Protein AF-A0A932QNH6-F1 (afdb_monomer_lite)

pLDDT: mean 83.64, std 18.22, range [28.39, 98.81]

Radius of gyration: 22.21 Å; chains: 1; bounding box: 70×58×58 Å

Sequence (305 aa):
MQFDIIDTTKIALFRSLFRGRENVYARYWTNPAPAKSGYSPVYRLNNQSEPLTDTIVQSHLSGDQTIGIYPLLSDNTTYFLAIDFDKLNWLKESTALLQMASKYTLPGYLERSRSGNGGHVWLFFETNIAAWKARQLGKLLLSEANIFSRKTFDRMFPSQDEHTGKGFGNLIALPLQGKAVMQKNMVFMDDTGEPHPDQWSFLQTCRKISLTLIDVVLRVKPTPTPVTFTKLQEINSHTDEPENSVKTTQTQEVKLIFGNQIFIPELYLPDVLYKFLKSKLNFPNPQFYELERRGYSTWNTPRFL

Structure (mmCIF, N/CA/C/O backbone):
data_AF-A0A932QNH6-F1
#
_entry.id   AF-A0A932QNH6-F1
#
loop_
_atom_site.group_PDB
_atom_site.id
_atom_site.type_symbol
_atom_site.label_atom_id
_atom_site.label_alt_id
_atom_site.label_comp_id
_atom_site.label_asym_id
_atom_site.label_entity_id
_atom_site.label_seq_id
_atom_site.pdbx_PDB_ins_code
_atom_site.Cartn_x
_atom_site.Cartn_y
_atom_site.Cartn_z
_atom_site.occupancy
_atom_site.B_iso_or_equiv
_atom_site.auth_seq_id
_atom_site.auth_comp_id
_atom_site.auth_asym_id
_atom_site.auth_atom_id
_atom_site.pdbx_PDB_model_num
ATOM 1 N N . MET A 1 1 ? 29.736 -3.638 -8.639 1.00 38.12 1 MET A N 1
ATOM 2 C CA . MET A 1 1 ? 28.308 -3.825 -8.314 1.00 38.12 1 MET A CA 1
ATOM 3 C C . MET A 1 1 ? 27.779 -4.857 -9.285 1.00 38.12 1 MET A C 1
ATOM 5 O O . MET A 1 1 ? 27.718 -4.578 -10.474 1.00 38.12 1 MET A O 1
ATOM 9 N N . GLN A 1 2 ? 27.562 -6.078 -8.811 1.00 36.44 2 GLN A N 1
ATOM 10 C CA . GLN A 1 2 ? 26.965 -7.137 -9.615 1.00 36.44 2 GLN A CA 1
ATOM 11 C C . GLN A 1 2 ? 25.501 -6.743 -9.816 1.00 36.44 2 GLN A C 1
ATOM 13 O O . GLN A 1 2 ? 24.816 -6.468 -8.834 1.00 36.44 2 GLN A O 1
ATOM 18 N N . PHE A 1 3 ? 25.052 -6.600 -11.064 1.00 49.75 3 PHE A N 1
ATOM 19 C CA . PHE A 1 3 ? 23.627 -6.435 -11.326 1.00 49.75 3 PHE A CA 1
ATOM 20 C C . PHE A 1 3 ? 22.958 -7.712 -10.841 1.00 49.75 3 PHE A C 1
ATOM 22 O O . PHE A 1 3 ? 23.189 -8.781 -11.406 1.00 49.75 3 PHE A O 1
ATOM 29 N N . ASP A 1 4 ? 22.204 -7.608 -9.752 1.00 65.31 4 ASP A N 1
ATOM 30 C CA . ASP A 1 4 ? 21.367 -8.698 -9.292 1.00 65.31 4 ASP A CA 1
ATOM 31 C C . ASP A 1 4 ? 20.451 -9.083 -10.450 1.00 65.31 4 ASP A C 1
ATOM 33 O O . ASP A 1 4 ? 19.596 -8.298 -10.864 1.00 65.31 4 ASP A O 1
ATOM 37 N N . ILE A 1 5 ? 20.658 -10.274 -11.010 1.00 78.62 5 ILE A N 1
ATOM 38 C CA . ILE A 1 5 ? 19.798 -10.776 -12.073 1.00 78.62 5 ILE A CA 1
ATOM 39 C C . ILE A 1 5 ? 18.396 -10.880 -11.468 1.00 78.62 5 ILE A C 1
ATOM 41 O O . ILE A 1 5 ? 18.182 -11.558 -10.457 1.00 78.62 5 ILE A O 1
ATOM 45 N N . ILE A 1 6 ? 17.458 -10.130 -12.043 1.00 87.31 6 ILE A N 1
ATOM 46 C CA . ILE A 1 6 ? 16.037 -10.227 -11.722 1.00 87.31 6 ILE A CA 1
ATOM 47 C C . ILE A 1 6 ? 15.530 -11.449 -12.484 1.00 87.31 6 ILE A C 1
ATOM 49 O O . ILE A 1 6 ? 15.397 -11.413 -13.708 1.00 87.31 6 ILE A O 1
ATOM 53 N N . ASP A 1 7 ? 15.327 -12.544 -11.761 1.00 91.12 7 ASP A N 1
ATOM 54 C CA . ASP A 1 7 ? 14.821 -13.798 -12.306 1.00 91.12 7 ASP A CA 1
ATOM 55 C C . ASP A 1 7 ? 13.310 -13.958 -12.066 1.00 91.12 7 ASP A C 1
ATOM 57 O O . ASP A 1 7 ? 12.651 -13.143 -11.409 1.00 91.12 7 ASP A O 1
ATOM 61 N N . THR A 1 8 ? 12.748 -15.040 -12.600 1.00 93.00 8 THR A N 1
ATOM 62 C CA . THR A 1 8 ? 11.324 -15.369 -12.469 1.00 93.00 8 THR A CA 1
ATOM 63 C C . THR A 1 8 ? 10.891 -15.586 -11.019 1.00 93.00 8 THR A C 1
ATOM 65 O O . THR A 1 8 ? 9.748 -15.289 -10.678 1.00 93.00 8 THR A O 1
ATOM 68 N N . THR A 1 9 ? 11.782 -16.060 -10.145 1.00 95.94 9 THR A N 1
ATOM 69 C CA . THR A 1 9 ? 11.484 -16.298 -8.724 1.00 95.94 9 THR A CA 1
ATOM 70 C C . THR A 1 9 ? 11.329 -14.977 -7.976 1.00 95.94 9 THR A C 1
ATOM 72 O O . THR A 1 9 ? 10.369 -14.800 -7.224 1.00 95.94 9 THR A O 1
ATOM 75 N N . LYS A 1 10 ? 12.222 -14.013 -8.228 1.00 96.94 10 LYS A N 1
ATOM 76 C CA . LYS A 1 10 ? 12.141 -12.647 -7.692 1.00 96.94 10 LYS A CA 1
ATOM 77 C C . LYS A 1 10 ? 10.877 -11.935 -8.174 1.00 96.94 10 LYS A C 1
ATOM 79 O O . LYS A 1 10 ? 10.169 -11.332 -7.368 1.00 96.94 10 LYS A O 1
ATOM 84 N N . ILE A 1 11 ? 10.543 -12.060 -9.461 1.00 97.69 11 ILE A N 1
ATOM 85 C CA . ILE A 1 11 ? 9.306 -11.491 -10.021 1.00 97.69 11 ILE A CA 1
ATOM 86 C C . ILE A 1 11 ? 8.071 -12.122 -9.369 1.00 97.69 11 ILE A C 1
ATOM 88 O O . ILE A 1 11 ? 7.166 -11.394 -8.958 1.00 97.69 11 ILE A O 1
ATOM 92 N N . ALA A 1 12 ? 8.038 -13.448 -9.216 1.00 97.94 12 ALA A N 1
ATOM 93 C CA . ALA A 1 12 ? 6.931 -14.145 -8.567 1.00 97.94 12 ALA A CA 1
ATOM 94 C C . ALA A 1 12 ? 6.762 -13.718 -7.100 1.00 97.94 12 ALA A C 1
ATOM 96 O O . ALA A 1 12 ? 5.644 -13.423 -6.676 1.00 97.94 12 ALA A O 1
ATOM 97 N N . LEU A 1 13 ? 7.859 -13.609 -6.338 1.00 98.38 13 LEU A N 1
ATOM 98 C CA . LEU A 1 13 ? 7.842 -13.107 -4.962 1.00 98.38 13 LEU A CA 1
ATOM 99 C C . LEU A 1 13 ? 7.283 -11.682 -4.897 1.00 98.38 13 LEU A C 1
ATOM 101 O O . LEU A 1 13 ? 6.351 -11.426 -4.133 1.00 98.38 13 LEU A O 1
ATOM 105 N N . PHE A 1 14 ? 7.798 -10.781 -5.736 1.00 98.50 14 PHE A N 1
ATOM 106 C CA . PHE A 1 14 ? 7.354 -9.391 -5.808 1.00 98.50 14 PHE A CA 1
ATOM 107 C C . PHE A 1 14 ? 5.853 -9.299 -6.105 1.00 98.50 14 PHE A C 1
ATOM 109 O O . PHE A 1 14 ? 5.088 -8.687 -5.356 1.00 98.50 14 PHE A O 1
ATOM 116 N N . ARG A 1 15 ? 5.404 -9.994 -7.154 1.00 97.75 15 ARG A N 1
ATOM 117 C CA . ARG A 1 15 ? 3.993 -10.060 -7.547 1.00 97.75 15 ARG A CA 1
ATOM 118 C C . ARG A 1 15 ? 3.122 -10.765 -6.514 1.00 97.75 15 ARG A C 1
ATOM 120 O O . ARG A 1 15 ? 1.923 -10.540 -6.502 1.00 97.75 15 ARG A O 1
ATOM 127 N N . SER A 1 16 ? 3.676 -11.594 -5.629 1.00 97.62 16 SER A N 1
ATOM 128 C CA . SER A 1 16 ? 2.901 -12.224 -4.555 1.00 97.62 16 SER A CA 1
ATOM 129 C C . SER A 1 16 ? 2.539 -11.253 -3.423 1.00 97.62 16 SER A C 1
ATOM 131 O O . SER A 1 16 ? 1.567 -11.511 -2.706 1.00 97.62 16 SER A O 1
ATOM 133 N N . LEU A 1 17 ? 3.310 -10.173 -3.258 1.00 98.50 17 LEU A N 1
ATOM 134 C CA . LEU A 1 17 ? 3.142 -9.158 -2.215 1.00 98.50 17 LEU A CA 1
ATOM 135 C C . LEU A 1 17 ? 2.398 -7.932 -2.761 1.00 98.50 17 LEU A C 1
ATOM 137 O O . LEU A 1 17 ? 1.375 -7.526 -2.211 1.00 98.50 17 LEU A O 1
ATOM 141 N N . PHE A 1 18 ? 2.850 -7.382 -3.889 1.00 98.38 18 PHE A N 1
ATOM 142 C CA . PHE A 1 18 ? 2.313 -6.141 -4.451 1.00 98.38 18 PHE A CA 1
ATOM 143 C C . PHE A 1 18 ? 1.240 -6.413 -5.506 1.00 98.38 18 PHE A C 1
ATOM 145 O O . PHE A 1 18 ? 1.454 -6.254 -6.707 1.00 98.38 18 PHE A O 1
ATOM 152 N N . ARG A 1 19 ? 0.069 -6.852 -5.038 1.00 96.56 19 ARG A N 1
ATOM 153 C CA . ARG A 1 19 ? -1.056 -7.262 -5.890 1.00 96.56 19 ARG A CA 1
ATOM 154 C C . ARG A 1 19 ? -2.134 -6.194 -5.975 1.00 96.56 19 ARG A C 1
ATOM 156 O O . ARG A 1 19 ? -2.568 -5.650 -4.964 1.00 96.56 19 ARG A O 1
ATOM 163 N N . GLY A 1 20 ? -2.622 -5.958 -7.183 1.00 96.25 20 GLY A N 1
ATOM 164 C CA . GLY A 1 20 ? -3.756 -5.084 -7.455 1.00 96.25 20 GLY A CA 1
ATOM 165 C C . GLY A 1 20 ? -4.544 -5.609 -8.646 1.00 96.25 20 GLY A C 1
ATOM 166 O O . GLY A 1 20 ? -4.611 -6.815 -8.875 1.00 96.25 20 GLY A O 1
ATOM 167 N N . ARG A 1 21 ? -5.132 -4.707 -9.427 1.00 95.88 21 ARG A N 1
ATOM 168 C CA . ARG A 1 21 ? -5.753 -5.070 -10.705 1.00 95.88 21 ARG A CA 1
ATOM 169 C C . ARG A 1 21 ? -4.705 -5.607 -11.682 1.00 95.88 21 ARG A C 1
ATOM 171 O O . ARG A 1 21 ? -3.740 -4.921 -11.987 1.00 95.88 21 ARG A O 1
ATOM 178 N N . GLU A 1 22 ? -4.931 -6.806 -12.211 1.00 95.25 22 GLU A N 1
ATOM 179 C CA . GLU A 1 22 ? -4.021 -7.446 -13.178 1.00 95.25 22 GLU A CA 1
ATOM 180 C C . GLU A 1 22 ? -4.222 -6.932 -14.610 1.00 95.25 22 GLU A C 1
ATOM 182 O O . GLU A 1 22 ? -3.312 -6.966 -15.434 1.00 95.25 22 GLU A O 1
ATOM 187 N N . ASN A 1 23 ? -5.415 -6.424 -14.925 1.00 95.00 23 ASN A N 1
ATOM 188 C CA . ASN A 1 23 ? -5.777 -5.971 -16.267 1.00 95.00 23 ASN A CA 1
ATOM 189 C C . ASN A 1 23 ? -5.341 -4.529 -16.579 1.00 95.00 23 ASN A C 1
ATOM 191 O O . ASN A 1 23 ? -5.639 -4.037 -17.668 1.00 95.00 23 ASN A O 1
ATOM 195 N N . VAL A 1 24 ? -4.695 -3.838 -15.635 1.00 96.44 24 VAL A N 1
ATOM 196 C CA . VAL A 1 24 ? -4.236 -2.456 -15.804 1.00 96.44 24 VAL A CA 1
ATOM 197 C C . VAL A 1 24 ? -3.067 -2.139 -14.872 1.00 96.44 24 VAL A C 1
ATOM 199 O O . VAL A 1 24 ? -3.075 -2.512 -13.703 1.00 96.44 24 VAL A O 1
ATOM 202 N N . TYR A 1 25 ? -2.105 -1.359 -15.356 1.00 97.69 25 TYR A N 1
ATOM 203 C CA . TYR A 1 25 ? -1.096 -0.701 -14.526 1.00 97.69 25 TYR A CA 1
ATOM 204 C C . TYR A 1 25 ? -0.974 0.780 -14.899 1.00 97.69 25 TYR A C 1
ATOM 206 O O . TYR A 1 25 ? -1.464 1.207 -15.949 1.00 97.69 25 TYR A O 1
ATOM 214 N N . ALA A 1 26 ? -0.328 1.577 -14.047 1.00 97.75 26 ALA A N 1
ATOM 215 C CA . ALA A 1 26 ? 0.000 2.961 -14.377 1.00 97.75 26 ALA A CA 1
ATOM 216 C C . ALA A 1 26 ? 1.499 3.144 -14.583 1.00 97.75 26 ALA A C 1
ATOM 218 O O . ALA A 1 26 ? 2.304 2.560 -13.861 1.00 97.75 26 ALA A O 1
ATOM 219 N N . ARG A 1 27 ? 1.870 4.011 -15.524 1.00 97.81 27 ARG A N 1
ATOM 220 C CA . ARG A 1 27 ? 3.260 4.393 -15.789 1.00 97.81 27 ARG A CA 1
ATOM 221 C C . ARG A 1 27 ? 3.503 5.822 -15.322 1.00 97.81 27 ARG A C 1
ATOM 223 O O . ARG A 1 27 ? 2.679 6.705 -15.569 1.00 97.81 27 ARG A O 1
ATOM 230 N N . TYR A 1 28 ? 4.629 6.038 -14.653 1.00 96.94 28 TYR A N 1
ATOM 231 C CA . TYR A 1 28 ? 5.116 7.371 -14.323 1.00 96.94 28 TYR A CA 1
ATOM 232 C C . TYR A 1 28 ? 5.567 8.089 -15.595 1.00 96.94 28 TYR A C 1
ATOM 234 O O . TYR A 1 28 ? 6.260 7.507 -16.430 1.00 96.94 28 TYR A O 1
ATOM 242 N N . TRP A 1 29 ? 5.223 9.361 -15.719 1.00 94.69 29 TRP A N 1
ATOM 243 C CA . TRP A 1 29 ? 5.664 10.216 -16.811 1.00 94.69 29 TRP A CA 1
ATOM 244 C C . TRP A 1 29 ? 6.159 11.553 -16.272 1.00 94.69 29 TRP A C 1
ATOM 246 O O . TRP A 1 29 ? 5.721 12.046 -15.230 1.00 94.69 29 TRP A O 1
ATOM 256 N N . THR A 1 30 ? 7.073 12.157 -17.021 1.00 93.06 30 THR A N 1
ATOM 257 C CA . THR A 1 30 ? 7.541 13.524 -16.804 1.00 93.06 30 THR A CA 1
ATOM 258 C C . THR A 1 30 ? 7.383 14.298 -18.096 1.00 93.06 30 THR A C 1
ATOM 260 O O . THR A 1 30 ? 7.835 13.846 -19.145 1.00 93.06 30 THR A O 1
ATOM 263 N N . ASN A 1 31 ? 6.770 15.468 -18.012 1.00 90.31 31 ASN A N 1
ATOM 264 C CA . ASN A 1 31 ? 6.796 16.456 -19.068 1.00 90.31 31 ASN A CA 1
ATOM 265 C C . ASN A 1 31 ? 7.815 17.536 -18.667 1.00 90.31 31 ASN A C 1
ATOM 267 O O . ASN A 1 31 ? 7.642 18.147 -17.610 1.00 90.31 31 ASN A O 1
ATOM 271 N N . PRO A 1 32 ? 8.883 17.760 -19.449 1.00 87.75 32 PRO A N 1
ATOM 272 C CA . PRO A 1 32 ? 9.843 18.821 -19.163 1.00 87.75 32 PRO A CA 1
ATOM 273 C C . PRO A 1 32 ? 9.264 20.228 -19.397 1.00 87.75 32 PRO A C 1
ATOM 275 O O . PRO A 1 32 ? 9.734 21.177 -18.776 1.00 87.75 32 PRO A O 1
ATOM 278 N N . ALA A 1 33 ? 8.235 20.380 -20.242 1.00 86.12 33 ALA A N 1
ATOM 279 C CA . ALA A 1 33 ? 7.635 21.672 -20.572 1.00 86.12 33 ALA A CA 1
ATOM 280 C C . ALA A 1 33 ? 6.116 21.550 -20.855 1.00 86.12 33 ALA A C 1
ATOM 282 O O . ALA A 1 33 ? 5.725 21.109 -21.938 1.00 86.12 33 ALA A O 1
ATOM 283 N N . PRO A 1 34 ? 5.230 21.963 -19.921 1.00 83.88 34 PRO A N 1
ATOM 284 C CA . PRO A 1 34 ? 5.511 22.463 -18.568 1.00 83.88 34 PRO A CA 1
ATOM 285 C C . PRO A 1 34 ? 6.076 21.367 -17.657 1.00 83.88 34 PRO A C 1
ATOM 287 O O . PRO A 1 34 ? 5.685 20.213 -17.808 1.00 83.88 34 PRO A O 1
ATOM 290 N N . ALA A 1 35 ? 6.917 21.746 -16.684 1.00 89.88 35 ALA A N 1
ATOM 291 C CA . ALA A 1 35 ? 7.495 20.847 -15.682 1.00 89.88 35 ALA A CA 1
ATOM 292 C C . ALA A 1 35 ? 6.397 20.198 -14.822 1.00 89.88 35 ALA A C 1
ATOM 294 O O . ALA A 1 35 ? 5.992 20.707 -13.776 1.00 89.88 35 ALA A O 1
ATOM 295 N N . LYS A 1 36 ? 5.871 19.075 -15.305 1.00 92.56 36 LYS A N 1
ATOM 296 C CA . LYS A 1 36 ? 4.819 18.291 -14.663 1.00 92.56 36 LYS A CA 1
ATOM 297 C C . LYS A 1 36 ? 5.241 16.840 -14.631 1.00 92.56 36 LYS A C 1
ATOM 299 O O . LYS A 1 36 ? 5.954 16.353 -15.502 1.00 92.56 36 LYS A O 1
ATOM 304 N N . SER A 1 37 ? 4.768 16.134 -13.626 1.00 92.00 37 SER A N 1
ATOM 305 C CA . SER A 1 37 ? 4.938 14.696 -13.548 1.00 92.00 37 SER A CA 1
ATOM 306 C C . SER A 1 37 ? 3.709 14.074 -12.927 1.00 92.00 37 SER A C 1
ATOM 308 O O . SER A 1 37 ? 2.922 14.754 -12.266 1.00 92.00 37 SER A O 1
ATOM 310 N N . GLY A 1 38 ? 3.536 12.786 -13.162 1.00 93.38 38 GLY A N 1
ATOM 311 C CA . GLY A 1 38 ? 2.408 12.059 -12.627 1.00 93.38 38 GLY A CA 1
ATOM 312 C C . GLY A 1 38 ? 2.431 10.617 -13.071 1.00 93.38 38 GLY A C 1
ATOM 313 O O . GLY A 1 38 ? 3.397 10.136 -13.656 1.00 93.38 38 GLY A O 1
ATOM 314 N N . TYR A 1 39 ? 1.335 9.939 -12.784 1.00 95.19 39 TYR A N 1
ATOM 315 C CA . TYR A 1 39 ? 1.099 8.588 -13.246 1.00 95.19 39 TYR A CA 1
ATOM 316 C C . TYR A 1 39 ? -0.186 8.554 -14.052 1.00 95.19 39 TYR A C 1
ATOM 318 O O . TYR A 1 39 ? -1.133 9.299 -13.782 1.00 95.19 39 TYR A O 1
ATOM 326 N N . SER A 1 40 ? -0.237 7.680 -15.047 1.00 94.94 40 SER A N 1
ATOM 327 C CA . SER A 1 40 ? -1.451 7.467 -15.828 1.00 94.94 40 SER A CA 1
ATOM 328 C C . SER A 1 40 ? -1.586 6.002 -16.222 1.00 94.94 40 SER A C 1
ATOM 330 O O . SER A 1 40 ? -0.559 5.350 -16.438 1.00 94.94 40 SER A O 1
ATOM 332 N N . PRO A 1 41 ? -2.823 5.474 -16.289 1.00 96.12 41 PRO A N 1
ATOM 333 C CA . PRO A 1 41 ? -3.057 4.119 -16.763 1.00 96.12 41 PRO A CA 1
ATOM 334 C C . PRO A 1 41 ? -2.527 3.967 -18.187 1.00 96.12 41 PRO A C 1
ATOM 336 O O . PRO A 1 41 ? -2.640 4.887 -19.001 1.00 96.12 41 PRO A O 1
ATOM 339 N N . VAL A 1 42 ? -1.941 2.809 -18.473 1.00 95.88 42 VAL A N 1
ATOM 340 C CA . VAL A 1 42 ? -1.431 2.499 -19.808 1.00 95.88 42 VAL A CA 1
ATOM 341 C C . VAL A 1 42 ? -2.514 1.795 -20.616 1.00 95.88 42 VAL A C 1
ATOM 343 O O . VAL A 1 42 ? -3.158 0.861 -20.133 1.00 95.88 42 VAL A O 1
ATOM 346 N N . TYR A 1 43 ? -2.708 2.250 -21.853 1.00 93.00 43 TYR A N 1
ATOM 347 C CA . TYR A 1 43 ? -3.661 1.679 -22.797 1.00 93.00 43 TYR A CA 1
ATOM 348 C C . TYR A 1 43 ? -2.947 1.204 -24.058 1.00 93.00 43 TYR A C 1
ATOM 350 O O . TYR A 1 43 ? -1.994 1.828 -24.526 1.00 93.00 43 TYR A O 1
ATOM 358 N N . ARG A 1 44 ? -3.452 0.113 -24.628 1.00 90.94 44 ARG A N 1
ATOM 359 C CA . ARG A 1 44 ? -3.090 -0.370 -25.959 1.00 90.94 44 ARG A CA 1
ATOM 360 C C . ARG A 1 44 ? -3.828 0.426 -27.039 1.00 90.94 44 ARG A C 1
ATOM 362 O O . ARG A 1 44 ? -4.800 1.138 -26.766 1.00 90.94 44 ARG A O 1
ATOM 369 N N . LEU A 1 45 ? -3.398 0.246 -28.289 1.00 77.94 45 LEU A N 1
ATOM 370 C CA . LEU A 1 45 ? -4.170 0.643 -29.469 1.00 77.94 45 LEU A CA 1
ATOM 371 C C . LEU A 1 45 ? -5.563 -0.009 -29.340 1.00 77.94 45 LEU A C 1
ATOM 373 O O . LEU A 1 45 ? -5.630 -1.212 -29.103 1.00 77.94 45 LEU A O 1
ATOM 377 N N . ASN A 1 46 ? -6.641 0.782 -29.407 1.00 85.88 46 ASN A N 1
ATOM 378 C CA . ASN A 1 46 ? -8.049 0.448 -29.076 1.00 85.88 46 ASN A CA 1
ATOM 379 C C . ASN A 1 46 ? -8.534 0.820 -27.663 1.00 85.88 46 ASN A C 1
ATOM 381 O O . ASN A 1 46 ? -9.622 0.405 -27.270 1.00 85.88 46 ASN A O 1
ATOM 385 N N . ASN A 1 47 ? -7.777 1.617 -26.902 1.00 85.25 47 ASN A N 1
ATOM 386 C CA . ASN A 1 47 ? -8.204 2.131 -25.591 1.00 85.25 47 ASN A CA 1
ATOM 387 C C . ASN A 1 47 ? -8.502 1.025 -24.553 1.00 85.25 47 ASN A C 1
ATOM 389 O O . ASN A 1 47 ? -9.195 1.246 -23.561 1.00 85.25 47 ASN A O 1
ATOM 393 N N . GLN A 1 48 ? -7.973 -0.179 -24.778 1.00 89.81 48 GLN A N 1
ATOM 394 C CA . GLN A 1 48 ? -8.005 -1.278 -23.819 1.00 89.81 48 GLN A CA 1
ATOM 395 C C . GLN A 1 48 ? -6.843 -1.120 -22.847 1.00 89.81 48 GLN A C 1
ATOM 397 O O . GLN A 1 48 ? -5.723 -0.837 -23.274 1.00 89.81 48 GLN A O 1
ATOM 402 N N . SER A 1 49 ? -7.092 -1.294 -21.550 1.00 93.00 49 SER A N 1
ATOM 403 C CA . SER A 1 49 ? -6.032 -1.206 -20.548 1.00 93.00 49 SER A CA 1
ATOM 404 C C . SER A 1 49 ? -4.982 -2.296 -20.760 1.00 93.00 49 SER A C 1
ATOM 406 O O . SER A 1 49 ? -5.301 -3.438 -21.097 1.00 93.00 49 SER A O 1
ATOM 408 N N . GLU A 1 50 ? -3.716 -1.935 -20.587 1.00 96.00 50 GLU A N 1
ATOM 409 C CA . GLU A 1 50 ? -2.613 -2.877 -20.711 1.00 96.00 50 GLU A CA 1
ATOM 410 C C . GLU A 1 50 ? -2.430 -3.664 -19.400 1.00 96.00 50 GLU A C 1
ATOM 412 O O . GLU A 1 50 ? -2.285 -3.044 -18.344 1.00 96.00 50 GLU A O 1
ATOM 417 N N . PRO A 1 51 ? -2.432 -5.011 -19.432 1.00 96.56 51 PRO A N 1
ATOM 418 C CA . PRO A 1 51 ? -2.260 -5.827 -18.236 1.00 96.56 51 PRO A CA 1
ATOM 419 C C . PRO A 1 51 ? -0.851 -5.707 -17.646 1.00 96.56 51 PRO A C 1
ATOM 421 O O . PRO A 1 51 ? 0.132 -5.512 -18.363 1.00 96.56 51 PRO A O 1
ATOM 424 N N . LEU A 1 52 ? -0.750 -5.888 -16.330 1.00 97.00 52 LEU A N 1
ATOM 425 C CA . LEU A 1 52 ? 0.522 -5.918 -15.614 1.00 97.00 52 LEU A CA 1
ATOM 426 C C . LEU A 1 52 ? 1.209 -7.278 -15.813 1.00 97.00 52 LEU A C 1
ATOM 428 O O . LEU A 1 52 ? 0.923 -8.236 -15.096 1.00 97.00 52 LEU A O 1
ATOM 432 N N . THR A 1 53 ? 2.142 -7.370 -16.759 1.00 97.12 53 THR A N 1
ATOM 433 C CA . THR A 1 53 ? 2.895 -8.609 -17.033 1.00 97.12 53 THR A CA 1
ATOM 434 C C . THR A 1 53 ? 4.224 -8.675 -16.278 1.00 97.12 53 THR A C 1
ATOM 436 O O . THR A 1 53 ? 4.741 -7.660 -15.805 1.00 97.12 53 THR A O 1
ATOM 439 N N . ASP A 1 54 ? 4.823 -9.865 -16.215 1.00 97.31 54 ASP A N 1
ATOM 440 C CA . ASP A 1 54 ? 6.165 -10.076 -15.653 1.00 97.31 54 ASP A CA 1
ATOM 441 C C . ASP A 1 54 ? 7.224 -9.223 -16.355 1.00 97.31 54 ASP A C 1
ATOM 443 O O . ASP A 1 54 ? 8.092 -8.661 -15.699 1.00 97.31 54 ASP A O 1
ATOM 447 N N . THR A 1 55 ? 7.108 -9.027 -17.672 1.00 96.75 55 THR A N 1
ATOM 448 C CA . THR A 1 55 ? 7.995 -8.140 -18.439 1.00 96.75 55 THR A CA 1
ATOM 449 C C . THR A 1 55 ? 7.891 -6.683 -17.981 1.00 96.75 55 THR A C 1
ATOM 451 O O . THR A 1 55 ? 8.902 -5.987 -17.892 1.00 96.75 55 THR A O 1
ATOM 454 N N . ILE A 1 56 ? 6.684 -6.206 -17.657 1.00 97.75 56 ILE A N 1
ATOM 455 C CA . ILE A 1 56 ? 6.482 -4.845 -17.138 1.00 97.75 56 ILE A CA 1
ATOM 456 C C . ILE A 1 56 ? 7.057 -4.712 -15.724 1.00 97.75 56 ILE A C 1
ATOM 458 O O . ILE A 1 56 ? 7.721 -3.717 -15.428 1.00 97.75 56 ILE A O 1
ATOM 462 N N . VAL A 1 57 ? 6.865 -5.724 -14.872 1.00 98.12 57 VAL A N 1
ATOM 463 C CA . VAL A 1 57 ? 7.469 -5.774 -13.530 1.00 98.12 57 VAL A CA 1
ATOM 464 C C . VAL A 1 57 ? 8.997 -5.804 -13.620 1.00 98.12 57 VAL A C 1
ATOM 466 O O . VAL A 1 57 ? 9.660 -5.012 -12.958 1.00 98.12 57 VAL A O 1
ATOM 469 N N . GLN A 1 58 ? 9.569 -6.636 -14.491 1.00 97.69 58 GLN A N 1
ATOM 470 C CA . GLN A 1 58 ? 11.008 -6.683 -14.750 1.00 97.69 58 GLN A CA 1
ATOM 471 C C . GLN A 1 58 ? 11.539 -5.310 -15.171 1.00 97.69 58 GLN A C 1
ATOM 473 O O . GLN A 1 58 ? 12.507 -4.824 -14.601 1.00 97.69 58 GLN A O 1
ATOM 478 N N . SER A 1 59 ? 10.879 -4.650 -16.123 1.00 96.94 59 SER A N 1
ATOM 479 C CA . SER A 1 59 ? 11.275 -3.324 -16.605 1.00 96.94 59 SER A CA 1
ATOM 480 C C . SER A 1 59 ? 11.241 -2.255 -15.498 1.00 96.94 59 SER A C 1
ATOM 482 O O . SER A 1 59 ? 12.060 -1.334 -15.487 1.00 96.94 59 SER A O 1
ATOM 484 N N . HIS A 1 60 ? 10.336 -2.386 -14.525 1.00 97.94 60 HIS A N 1
ATOM 485 C CA . HIS A 1 60 ? 10.333 -1.548 -13.329 1.00 97.94 60 HIS A CA 1
ATOM 486 C C . HIS A 1 60 ? 11.531 -1.812 -12.410 1.00 97.94 60 HIS A C 1
ATOM 488 O O . HIS A 1 60 ? 12.254 -0.881 -12.045 1.00 97.94 60 HIS A O 1
ATOM 494 N N . LEU A 1 61 ? 11.759 -3.082 -12.078 1.00 97.50 61 LEU A N 1
ATOM 495 C CA . LEU A 1 61 ? 12.833 -3.519 -11.188 1.00 97.50 61 LEU A CA 1
ATOM 496 C C . LEU A 1 61 ? 14.225 -3.229 -11.779 1.00 97.50 61 LEU A C 1
ATOM 498 O O . LEU A 1 61 ? 15.130 -2.845 -11.046 1.00 97.50 61 LEU A O 1
ATOM 502 N N . SER A 1 62 ? 14.387 -3.313 -13.103 1.00 95.94 62 SER A N 1
ATOM 503 C CA . SER A 1 62 ? 15.621 -2.935 -13.816 1.00 95.94 62 SER A CA 1
ATOM 504 C C . SER A 1 62 ? 15.837 -1.419 -13.896 1.00 95.94 62 SER A C 1
ATOM 506 O O . SER A 1 62 ? 16.938 -0.950 -14.176 1.00 95.94 62 SER A O 1
ATOM 508 N N . GLY A 1 63 ? 14.797 -0.625 -13.631 1.00 95.50 63 GLY A N 1
ATOM 509 C CA . GLY A 1 63 ? 14.868 0.832 -13.625 1.00 95.50 63 GLY A CA 1
ATOM 510 C C . GLY A 1 63 ? 14.564 1.515 -14.967 1.00 95.50 63 GLY A C 1
ATOM 511 O O . GLY A 1 63 ? 14.763 2.731 -15.095 1.00 95.50 63 GLY A O 1
ATOM 512 N N . ASP A 1 64 ? 14.071 0.771 -15.956 1.00 95.88 64 ASP A N 1
ATOM 513 C CA . ASP A 1 64 ? 13.724 1.286 -17.287 1.00 95.88 64 ASP A CA 1
ATOM 514 C C . ASP A 1 64 ? 12.443 2.121 -17.256 1.00 95.88 64 ASP A C 1
ATOM 516 O O . ASP A 1 64 ? 12.338 3.141 -17.937 1.00 95.88 64 ASP A O 1
ATOM 520 N N . GLN A 1 65 ? 11.485 1.728 -16.416 1.00 95.62 65 GLN A N 1
ATOM 521 C CA . GLN A 1 65 ? 10.269 2.494 -16.163 1.00 95.62 65 GLN A CA 1
ATOM 522 C C . GLN A 1 65 ? 9.926 2.530 -14.671 1.00 95.62 65 GLN A C 1
ATOM 524 O O . GLN A 1 65 ? 10.457 1.778 -13.856 1.00 95.62 65 GLN A O 1
ATOM 529 N N . THR A 1 66 ? 9.026 3.430 -14.289 1.00 97.44 66 THR A N 1
ATOM 530 C CA . THR A 1 66 ? 8.425 3.438 -12.951 1.00 97.44 66 THR A CA 1
ATOM 531 C C . THR A 1 66 ? 6.944 3.176 -13.118 1.00 97.44 66 THR A C 1
ATOM 533 O O . THR A 1 66 ? 6.285 3.856 -13.907 1.00 97.44 66 THR A O 1
ATOM 536 N N . ILE A 1 67 ? 6.429 2.184 -12.400 1.00 98.25 67 ILE A N 1
ATOM 537 C CA . ILE A 1 67 ? 5.033 1.776 -12.497 1.00 98.25 67 ILE A CA 1
ATOM 538 C C . ILE A 1 67 ? 4.347 1.878 -11.141 1.00 98.25 67 ILE A C 1
ATOM 540 O O . ILE A 1 67 ? 4.991 1.947 -10.096 1.00 98.25 67 ILE A O 1
ATOM 544 N N . GLY A 1 68 ? 3.025 1.874 -11.170 1.00 98.12 68 GLY A N 1
ATOM 545 C CA . GLY A 1 68 ? 2.195 1.674 -9.998 1.00 98.12 68 GLY A CA 1
ATOM 546 C C . GLY A 1 68 ? 0.996 0.792 -10.319 1.00 98.12 68 GLY A C 1
ATOM 547 O O . GLY A 1 68 ? 0.714 0.495 -11.485 1.00 98.12 68 GLY A O 1
ATOM 548 N N . ILE A 1 69 ? 0.280 0.405 -9.270 1.00 98.00 69 ILE A N 1
ATOM 549 C CA . ILE A 1 69 ? -0.871 -0.496 -9.331 1.00 98.00 69 ILE A CA 1
ATOM 550 C C . ILE A 1 69 ? -2.104 0.094 -8.650 1.00 98.00 69 ILE A C 1
ATOM 552 O O . ILE A 1 69 ? -2.016 0.943 -7.762 1.00 98.00 69 ILE A O 1
ATOM 556 N N . TYR A 1 70 ? -3.268 -0.402 -9.056 1.00 97.38 70 TYR A N 1
ATOM 557 C CA . TYR A 1 70 ? -4.556 -0.058 -8.463 1.00 97.38 70 TYR A CA 1
ATOM 558 C C . TYR A 1 70 ? -4.940 -1.143 -7.444 1.00 97.38 70 TYR A C 1
ATOM 560 O O . TYR A 1 70 ? -5.300 -2.245 -7.864 1.00 97.38 70 TYR A O 1
ATOM 568 N N . PRO A 1 71 ? -4.853 -0.884 -6.124 1.00 97.25 71 PRO A N 1
ATOM 569 C CA . PRO A 1 71 ? -5.053 -1.906 -5.096 1.00 97.25 71 PRO A CA 1
ATOM 570 C C . PRO A 1 71 ? -6.525 -2.258 -4.860 1.00 97.25 71 PRO A C 1
ATOM 572 O O . PRO A 1 71 ? -6.818 -3.338 -4.360 1.00 97.25 71 PRO A O 1
ATOM 575 N N . LEU A 1 72 ? -7.461 -1.374 -5.228 1.00 95.56 72 LEU A N 1
ATOM 576 C CA . LEU A 1 72 ? -8.891 -1.658 -5.123 1.00 95.56 72 LEU A CA 1
ATOM 577 C C . LEU A 1 72 ? -9.364 -2.489 -6.319 1.00 95.56 72 LEU A C 1
ATOM 579 O O . LEU A 1 72 ? -9.458 -1.981 -7.445 1.00 95.56 72 LEU A O 1
ATOM 583 N N . LEU A 1 73 ? -9.708 -3.747 -6.067 1.00 95.44 73 LEU A N 1
ATOM 584 C CA . LEU A 1 73 ? -10.232 -4.659 -7.078 1.00 95.44 73 LEU A CA 1
ATOM 585 C C . LEU A 1 73 ? -11.676 -4.300 -7.472 1.00 95.44 73 LEU A C 1
ATOM 587 O O . LEU A 1 73 ? -12.327 -3.452 -6.859 1.00 95.44 73 LEU A O 1
ATOM 591 N N . SER A 1 74 ? -12.172 -4.897 -8.557 1.00 91.75 74 SER A N 1
ATOM 592 C CA . SER A 1 74 ? -13.520 -4.625 -9.082 1.00 91.75 74 SER A CA 1
ATOM 593 C C . SER A 1 74 ? -14.647 -5.118 -8.174 1.00 91.75 74 SER A C 1
ATOM 595 O O . SER A 1 74 ? -15.758 -4.611 -8.267 1.00 91.75 74 SER A O 1
ATOM 597 N N . ASP A 1 75 ? -14.358 -6.080 -7.302 1.00 92.31 75 ASP A N 1
ATOM 598 C CA . ASP A 1 75 ? -15.268 -6.645 -6.300 1.00 92.31 75 ASP A CA 1
ATOM 599 C C . ASP A 1 75 ? -15.156 -5.944 -4.930 1.00 92.31 75 ASP A C 1
ATOM 601 O O . ASP A 1 75 ? -15.635 -6.459 -3.923 1.00 92.31 75 ASP A O 1
ATOM 605 N N . ASN A 1 76 ? -14.521 -4.765 -4.882 1.00 92.38 76 ASN A N 1
ATOM 606 C CA . ASN A 1 76 ? -14.265 -3.984 -3.667 1.00 92.38 76 ASN A CA 1
ATOM 607 C C . ASN A 1 76 ? -13.371 -4.689 -2.629 1.00 92.38 76 ASN A C 1
ATOM 609 O O . ASN A 1 76 ? -13.407 -4.356 -1.440 1.00 92.38 76 ASN A O 1
ATOM 613 N N . THR A 1 77 ? -12.535 -5.636 -3.060 1.00 96.19 77 THR A N 1
ATOM 614 C CA . THR A 1 77 ? -11.510 -6.259 -2.211 1.00 96.19 77 THR A CA 1
ATOM 615 C C . THR A 1 77 ? -10.104 -5.694 -2.470 1.00 96.19 77 THR A C 1
ATOM 617 O O . THR A 1 77 ? -9.890 -4.912 -3.399 1.00 96.19 77 THR A O 1
ATOM 620 N N . THR A 1 78 ? -9.139 -6.034 -1.612 1.00 98.25 78 THR A N 1
ATOM 621 C CA . THR A 1 78 ? -7.716 -5.661 -1.720 1.00 98.25 78 THR A CA 1
ATOM 622 C C . THR A 1 78 ? -6.819 -6.749 -1.123 1.00 98.25 78 THR A C 1
ATOM 624 O O . THR A 1 78 ? -7.231 -7.450 -0.198 1.00 98.25 78 THR A O 1
ATOM 627 N N . TYR A 1 79 ? -5.585 -6.872 -1.619 1.00 98.56 79 TYR A N 1
ATOM 628 C CA . TYR A 1 79 ? -4.568 -7.812 -1.115 1.00 98.56 79 TYR A CA 1
ATOM 629 C C . TYR A 1 79 ? -3.625 -7.217 -0.065 1.00 98.56 79 TYR A C 1
ATOM 631 O O . TYR A 1 79 ? -2.871 -7.950 0.573 1.00 98.56 79 TYR A O 1
ATOM 639 N N . PHE A 1 80 ? -3.652 -5.900 0.115 1.00 98.69 80 PHE A N 1
ATOM 640 C CA . PHE A 1 80 ? -2.863 -5.216 1.130 1.00 98.69 80 PHE A CA 1
ATOM 641 C C . PHE A 1 80 ? -3.544 -3.926 1.589 1.00 98.69 80 PHE A C 1
ATOM 643 O O . PHE A 1 80 ? -4.479 -3.423 0.954 1.00 98.69 80 PHE A O 1
ATOM 650 N N . LEU A 1 81 ? -3.028 -3.383 2.686 1.00 98.56 81 LEU A N 1
ATOM 651 C CA . LEU A 1 81 ? -3.182 -1.990 3.075 1.00 98.56 81 LEU A CA 1
ATOM 652 C C . LEU A 1 81 ? -1.809 -1.322 3.032 1.00 98.56 81 LEU A C 1
ATOM 654 O O . LEU A 1 81 ? -0.857 -1.851 3.600 1.00 98.56 81 LEU A O 1
ATOM 658 N N . ALA A 1 82 ? -1.716 -0.158 2.397 1.00 98.12 82 ALA A N 1
ATOM 659 C CA . ALA A 1 82 ? -0.555 0.713 2.528 1.00 98.12 82 ALA A CA 1
ATOM 660 C C . ALA A 1 82 ? -0.963 2.057 3.137 1.00 98.12 82 ALA A C 1
ATOM 662 O O . ALA A 1 82 ? -2.021 2.598 2.809 1.00 98.12 82 ALA A O 1
ATOM 663 N N . ILE A 1 83 ? -0.139 2.579 4.039 1.00 96.25 83 ILE A N 1
ATOM 664 C CA . ILE A 1 83 ? -0.363 3.845 4.744 1.00 96.25 83 ILE A CA 1
ATOM 665 C C . ILE A 1 83 ? 0.769 4.792 4.358 1.00 96.25 83 ILE A C 1
ATOM 667 O O . ILE A 1 83 ? 1.929 4.486 4.620 1.00 96.25 83 ILE A O 1
ATOM 671 N N . ASP A 1 84 ? 0.420 5.900 3.708 1.00 94.25 84 ASP A N 1
ATOM 672 C CA . ASP A 1 84 ? 1.353 6.890 3.166 1.00 94.25 84 ASP A CA 1
ATOM 673 C C . ASP A 1 84 ? 1.693 7.950 4.217 1.00 94.25 84 ASP A C 1
ATOM 675 O O . ASP A 1 84 ? 0.812 8.679 4.695 1.00 94.25 84 ASP A O 1
ATOM 679 N N . PHE A 1 85 ? 2.973 8.010 4.572 1.00 92.75 85 PHE A N 1
ATOM 680 C CA . PHE A 1 85 ? 3.554 9.000 5.463 1.00 92.75 85 PHE A CA 1
ATOM 681 C C . PHE A 1 85 ? 4.470 9.923 4.667 1.00 92.75 85 PHE A C 1
ATOM 683 O O . PHE A 1 85 ? 5.388 9.468 3.987 1.00 92.75 85 PHE A O 1
ATOM 690 N N . ASP A 1 86 ? 4.277 11.228 4.804 1.00 86.00 86 ASP A N 1
ATOM 691 C CA . ASP A 1 86 ? 5.059 12.237 4.091 1.00 86.00 86 ASP A CA 1
ATOM 692 C C . ASP A 1 86 ? 5.526 13.337 5.057 1.00 86.00 86 ASP A C 1
ATOM 694 O O . ASP A 1 86 ? 4.906 13.586 6.095 1.00 86.00 86 ASP A O 1
ATOM 698 N N . LYS A 1 87 ? 6.589 14.052 4.674 1.00 77.69 87 LYS A N 1
ATOM 699 C CA . LYS A 1 87 ? 7.116 15.258 5.341 1.00 77.69 87 LYS A CA 1
ATOM 700 C C . LYS A 1 87 ? 7.785 14.998 6.701 1.00 77.69 87 LYS A C 1
ATOM 702 O O . LYS A 1 87 ? 8.359 13.948 6.964 1.00 77.69 87 LYS A O 1
ATOM 707 N N . LEU A 1 88 ? 7.830 16.029 7.552 1.00 77.69 88 LEU A N 1
ATOM 708 C CA . LEU A 1 88 ? 8.540 16.012 8.830 1.00 77.69 88 LEU A CA 1
ATOM 709 C C . LEU A 1 88 ? 7.990 14.903 9.743 1.00 77.69 88 LEU A C 1
ATOM 711 O O . LEU A 1 88 ? 6.782 14.764 9.872 1.00 77.69 88 LEU A O 1
ATOM 715 N N . ASN A 1 89 ? 8.871 14.172 10.429 1.00 85.69 89 ASN A N 1
ATOM 716 C CA . ASN A 1 89 ? 8.540 13.083 11.363 1.00 85.69 89 ASN A CA 1
ATOM 717 C C . ASN A 1 89 ? 7.928 11.811 10.746 1.00 85.69 89 ASN A C 1
ATOM 719 O O . ASN A 1 89 ? 7.542 10.928 11.514 1.00 85.69 89 ASN A O 1
ATOM 723 N N . TRP A 1 90 ? 7.896 11.662 9.414 1.00 90.75 90 TRP A N 1
ATOM 724 C CA . TRP A 1 90 ? 7.340 10.469 8.756 1.00 90.75 90 TRP A CA 1
ATOM 725 C C . TRP A 1 90 ? 7.916 9.158 9.317 1.00 90.75 90 TRP A C 1
ATOM 727 O O . TRP A 1 90 ? 7.165 8.224 9.588 1.00 90.75 90 TRP A O 1
ATOM 737 N N . LEU A 1 91 ? 9.231 9.103 9.567 1.00 92.06 91 LEU A N 1
ATOM 738 C CA . LEU A 1 91 ? 9.899 7.918 10.110 1.00 92.06 91 LEU A CA 1
ATOM 739 C C . LEU A 1 91 ? 9.442 7.628 11.544 1.00 92.06 91 LEU A C 1
ATOM 741 O O . LEU A 1 91 ? 9.063 6.511 11.865 1.00 92.06 91 LEU A O 1
ATOM 745 N N . LYS A 1 92 ? 9.394 8.652 12.402 1.00 91.88 92 LYS A N 1
ATOM 746 C CA . LYS A 1 92 ? 8.939 8.503 13.791 1.00 91.88 92 LYS A CA 1
ATOM 747 C C . LYS A 1 92 ? 7.503 7.974 13.859 1.00 91.88 92 LYS A C 1
ATOM 749 O O . LYS A 1 92 ? 7.217 7.089 14.660 1.00 91.88 92 LYS A O 1
ATOM 754 N N . GLU A 1 93 ? 6.602 8.523 13.049 1.00 91.50 93 GLU A N 1
ATOM 755 C CA . GLU A 1 93 ? 5.186 8.142 13.076 1.00 91.50 93 GLU A CA 1
ATOM 756 C C . GLU A 1 93 ? 4.919 6.791 12.407 1.00 91.50 93 GLU A C 1
ATOM 758 O O . GLU A 1 93 ? 4.168 5.983 12.952 1.00 91.50 93 GLU A O 1
ATOM 763 N N . SER A 1 94 ? 5.577 6.495 11.284 1.00 94.06 94 SER A N 1
ATOM 764 C CA . SER A 1 94 ? 5.488 5.172 10.657 1.00 94.06 94 SER A CA 1
ATOM 765 C C . SER A 1 94 ? 6.041 4.071 11.568 1.00 94.06 94 SER A C 1
ATOM 767 O O . SER A 1 94 ? 5.393 3.035 11.726 1.00 94.06 94 SER A O 1
ATOM 769 N N . THR A 1 95 ? 7.158 4.311 12.265 1.00 94.25 95 THR A N 1
ATOM 770 C CA . THR A 1 95 ? 7.689 3.382 13.275 1.00 94.25 95 THR A CA 1
ATOM 771 C C . THR A 1 95 ? 6.742 3.232 14.468 1.00 94.25 95 THR A C 1
ATOM 773 O O . THR A 1 95 ? 6.528 2.113 14.931 1.00 94.25 95 THR A O 1
ATOM 776 N N . ALA A 1 96 ? 6.110 4.309 14.948 1.00 93.25 96 ALA A N 1
ATOM 777 C CA . ALA A 1 96 ? 5.103 4.219 16.012 1.00 93.25 96 ALA A CA 1
ATOM 778 C C . ALA A 1 96 ? 3.883 3.379 15.585 1.00 93.25 96 ALA A C 1
ATOM 780 O O . ALA A 1 96 ? 3.381 2.568 16.368 1.00 93.25 96 ALA A O 1
ATOM 781 N N . LEU A 1 97 ? 3.443 3.513 14.328 1.00 94.44 97 LEU A N 1
ATOM 782 C CA . LEU A 1 97 ? 2.386 2.674 13.768 1.00 94.44 97 LEU A CA 1
ATOM 783 C C . LEU A 1 97 ? 2.811 1.200 13.701 1.00 94.44 97 LEU A C 1
ATOM 785 O O . LEU A 1 97 ? 2.030 0.331 14.085 1.00 94.44 97 LEU A O 1
ATOM 789 N N . LEU A 1 98 ? 4.043 0.906 13.271 1.00 96.38 98 LEU A N 1
ATOM 790 C CA . LEU A 1 98 ? 4.584 -0.459 13.252 1.00 96.38 98 LEU A CA 1
ATOM 791 C C . LEU A 1 98 ? 4.698 -1.070 14.653 1.00 96.38 98 LEU A C 1
ATOM 793 O O . LEU A 1 98 ? 4.346 -2.232 14.850 1.00 96.38 98 LEU A O 1
ATOM 797 N N . GLN A 1 99 ? 5.128 -0.289 15.646 1.00 94.94 99 GLN A N 1
ATOM 798 C CA . GLN A 1 99 ? 5.147 -0.719 17.046 1.00 94.94 99 GLN A CA 1
ATOM 799 C C . GLN A 1 99 ? 3.739 -1.061 17.538 1.00 94.94 99 GLN A C 1
ATOM 801 O O . GLN A 1 99 ? 3.556 -2.056 18.239 1.00 94.94 99 GLN A O 1
ATOM 806 N N . MET A 1 100 ? 2.734 -0.270 17.152 1.00 93.81 100 MET A N 1
ATOM 807 C CA . MET A 1 100 ? 1.345 -0.563 17.489 1.00 93.81 100 MET A CA 1
ATOM 808 C C . MET A 1 100 ? 0.840 -1.825 16.783 1.00 93.81 100 MET A C 1
ATOM 810 O O . MET A 1 100 ? 0.256 -2.689 17.430 1.00 93.81 100 MET A O 1
ATOM 814 N N . ALA A 1 101 ? 1.126 -1.985 15.490 1.00 95.75 101 ALA A N 1
ATOM 815 C CA . ALA A 1 101 ? 0.794 -3.193 14.738 1.00 95.75 101 ALA A CA 1
ATOM 816 C C . ALA A 1 101 ? 1.405 -4.449 15.387 1.00 95.75 101 ALA A C 1
ATOM 818 O O . ALA A 1 101 ? 0.710 -5.448 15.580 1.00 95.75 101 ALA A O 1
ATOM 819 N N . SER A 1 102 ? 2.661 -4.364 15.837 1.00 95.44 102 SER A N 1
ATOM 820 C CA . SER A 1 102 ? 3.362 -5.449 16.532 1.00 95.44 102 SER A CA 1
ATOM 821 C C . SER A 1 102 ? 2.670 -5.879 17.835 1.00 95.44 102 SER A C 1
ATOM 823 O O . SER A 1 102 ? 2.560 -7.076 18.095 1.00 95.44 102 SER A O 1
ATOM 825 N N . LYS A 1 103 ? 2.089 -4.946 18.611 1.00 94.69 103 LYS A N 1
ATOM 826 C CA . LYS A 1 103 ? 1.294 -5.284 19.816 1.00 94.69 103 LYS A CA 1
ATOM 827 C C . LYS A 1 103 ? 0.070 -6.149 19.503 1.00 94.69 103 LYS A C 1
ATOM 829 O O . LYS A 1 103 ? -0.336 -6.956 20.333 1.00 94.69 103 LYS A O 1
ATOM 834 N N . TYR A 1 104 ? -0.488 -6.008 18.303 1.00 94.12 104 TYR A N 1
ATOM 835 C CA . TYR A 1 104 ? -1.589 -6.828 17.795 1.00 94.12 104 TYR A CA 1
ATOM 836 C C . TYR A 1 104 ? -1.108 -8.054 17.002 1.00 94.12 104 TYR A C 1
ATOM 838 O O . TYR A 1 104 ? -1.917 -8.750 16.394 1.00 94.12 104 TYR A O 1
ATOM 846 N N . THR A 1 105 ? 0.199 -8.347 17.008 1.00 96.62 105 THR A N 1
ATOM 847 C CA . THR A 1 105 ? 0.820 -9.426 16.215 1.00 96.62 105 THR A CA 1
ATOM 848 C C . THR A 1 105 ? 0.603 -9.251 14.702 1.00 96.62 105 THR A C 1
ATOM 850 O O . THR A 1 105 ? 0.596 -10.215 13.939 1.00 96.62 105 THR A O 1
ATOM 853 N N . LEU A 1 106 ? 0.424 -8.010 14.238 1.00 97.69 106 LEU A N 1
ATOM 854 C CA . LEU A 1 106 ? 0.237 -7.691 12.825 1.00 97.69 106 LEU A CA 1
ATOM 855 C C . LEU A 1 106 ? 1.596 -7.372 12.182 1.00 97.69 106 LEU A C 1
ATOM 857 O O . LEU A 1 106 ? 2.183 -6.338 12.509 1.00 97.69 106 LEU A O 1
ATOM 861 N N . PRO A 1 107 ? 2.116 -8.215 11.269 1.00 98.06 107 PRO A N 1
ATOM 862 C CA . PRO A 1 107 ? 3.299 -7.872 10.490 1.00 98.06 107 PRO A CA 1
ATOM 863 C C . PRO A 1 107 ? 3.045 -6.648 9.603 1.00 98.06 107 PRO A C 1
ATOM 865 O O . PRO A 1 107 ? 2.098 -6.626 8.816 1.00 98.06 107 PRO A O 1
ATOM 868 N N . GLY A 1 108 ? 3.925 -5.654 9.709 1.00 97.94 108 GLY A N 1
ATOM 869 C CA . GLY A 1 108 ? 3.960 -4.483 8.841 1.00 97.94 108 GLY A CA 1
ATOM 870 C C . GLY A 1 108 ? 5.388 -4.177 8.395 1.00 97.94 108 GLY A C 1
ATOM 871 O O . GLY A 1 108 ? 6.341 -4.525 9.091 1.00 97.94 108 GLY A O 1
ATOM 872 N N . TYR A 1 109 ? 5.531 -3.534 7.238 1.00 98.44 109 TYR A N 1
ATOM 873 C CA . TYR A 1 109 ? 6.825 -3.320 6.587 1.00 98.44 109 TYR A CA 1
ATOM 874 C C . TYR A 1 109 ? 6.955 -1.884 6.095 1.00 98.44 109 TYR A C 1
ATOM 876 O O . TYR A 1 109 ? 6.074 -1.403 5.385 1.00 98.44 109 TYR A O 1
ATOM 884 N N . LEU A 1 110 ? 8.040 -1.201 6.461 1.00 98.00 110 LEU A N 1
ATOM 885 C CA . LEU A 1 110 ? 8.275 0.185 6.067 1.00 98.00 110 LEU A CA 1
ATOM 886 C C . LEU A 1 110 ? 9.109 0.252 4.788 1.00 98.00 110 LEU A C 1
ATOM 888 O O . LEU A 1 110 ? 10.239 -0.226 4.751 1.00 98.00 110 LEU A O 1
ATOM 892 N N . GLU A 1 111 ? 8.561 0.881 3.755 1.00 98.06 111 GLU A N 1
ATOM 893 C CA . GLU A 1 111 ? 9.284 1.272 2.547 1.00 98.06 111 GLU A CA 1
ATOM 894 C C . GLU A 1 111 ? 9.496 2.782 2.541 1.00 98.06 111 GLU A C 1
ATOM 896 O O . GLU A 1 111 ? 8.593 3.545 2.867 1.00 98.06 111 GLU A O 1
ATOM 901 N N . ARG A 1 112 ? 10.693 3.230 2.167 1.00 97.00 112 ARG A N 1
ATOM 902 C CA . ARG A 1 112 ? 10.966 4.649 1.934 1.00 97.00 112 ARG A CA 1
ATOM 903 C C . ARG A 1 112 ? 10.477 5.065 0.558 1.00 97.00 112 ARG A C 1
ATOM 905 O O . ARG A 1 112 ? 10.807 4.423 -0.430 1.00 97.00 112 ARG A O 1
ATOM 912 N N . SER A 1 113 ? 9.814 6.211 0.482 1.00 94.31 113 SER A N 1
ATOM 913 C CA . SER A 1 113 ? 9.240 6.741 -0.749 1.00 94.31 113 SER A CA 1
ATOM 914 C C . SER A 1 113 ? 10.294 7.088 -1.806 1.00 94.31 113 SER A C 1
ATOM 916 O O . SER A 1 113 ? 11.497 7.190 -1.552 1.00 94.31 113 SER A O 1
ATOM 918 N N . ARG A 1 114 ? 9.824 7.370 -3.025 1.00 91.75 114 ARG A N 1
ATOM 919 C CA . ARG A 1 114 ? 10.670 7.798 -4.148 1.00 91.75 114 ARG A CA 1
ATOM 920 C C . ARG A 1 114 ? 11.476 9.072 -3.871 1.00 91.75 114 ARG A C 1
ATOM 922 O O . ARG A 1 114 ? 12.579 9.201 -4.391 1.00 91.75 114 ARG A O 1
ATOM 929 N N . SER A 1 115 ? 10.922 10.024 -3.115 1.00 90.06 115 SER A N 1
ATOM 930 C CA . SER A 1 115 ? 11.604 11.289 -2.797 1.00 90.06 115 SER A CA 1
ATOM 931 C C . SER A 1 115 ? 12.613 11.149 -1.657 1.00 90.06 115 SER A C 1
ATOM 933 O O . SER A 1 115 ? 13.451 12.030 -1.487 1.00 90.06 115 SER A O 1
ATOM 935 N N . GLY A 1 116 ? 12.509 10.079 -0.863 1.00 90.56 116 GLY A N 1
ATOM 936 C CA . GLY A 1 116 ? 13.262 9.885 0.373 1.00 90.56 116 GLY A CA 1
ATOM 937 C C . GLY A 1 116 ? 12.717 10.647 1.588 1.00 90.56 116 GLY A C 1
ATOM 938 O O . GLY A 1 116 ? 13.187 10.423 2.698 1.00 90.56 116 GLY A O 1
ATOM 939 N N . ASN A 1 117 ? 11.707 11.505 1.405 1.00 90.31 117 ASN A N 1
ATOM 940 C CA . ASN A 1 117 ? 11.141 12.366 2.456 1.00 90.31 117 ASN A CA 1
ATOM 941 C C . ASN A 1 117 ? 9.819 11.838 3.036 1.00 90.31 117 ASN A C 1
ATOM 943 O O . ASN A 1 117 ? 9.040 12.597 3.606 1.00 90.31 117 ASN A O 1
ATOM 947 N N . GLY A 1 118 ? 9.560 10.549 2.849 1.00 93.50 118 GLY A N 1
ATOM 948 C CA . GLY A 1 118 ? 8.343 9.873 3.270 1.00 93.50 118 GLY A CA 1
ATOM 949 C C . GLY A 1 118 ? 8.500 8.365 3.134 1.00 93.50 118 GLY A C 1
ATOM 950 O O . GLY A 1 118 ? 9.565 7.879 2.742 1.00 93.50 118 GLY A O 1
ATOM 951 N N . GLY A 1 119 ? 7.428 7.629 3.380 1.00 94.88 119 GLY A N 1
ATOM 952 C CA . GLY A 1 119 ? 7.410 6.183 3.248 1.00 94.88 119 GLY A CA 1
ATOM 953 C C . GLY A 1 119 ? 6.017 5.586 3.344 1.00 94.88 119 GLY A C 1
ATOM 954 O O . GLY A 1 119 ? 5.070 6.230 3.788 1.00 94.88 119 GLY A O 1
ATOM 955 N N . HIS A 1 120 ? 5.909 4.328 2.942 1.00 97.25 120 HIS A N 1
ATOM 956 C CA . HIS A 1 120 ? 4.684 3.555 3.031 1.00 97.25 120 HIS A CA 1
ATOM 957 C C . HIS A 1 120 ? 4.847 2.433 4.054 1.00 97.25 120 HIS A C 1
ATOM 959 O O . HIS A 1 120 ? 5.787 1.641 3.974 1.00 97.25 120 HIS A O 1
ATOM 965 N N . VAL A 1 121 ? 3.902 2.323 4.988 1.00 97.81 121 VAL A N 1
ATOM 966 C CA . VAL A 1 121 ? 3.766 1.119 5.819 1.00 97.81 121 VAL A CA 1
ATOM 967 C C . VAL A 1 121 ? 2.837 0.140 5.117 1.00 97.81 121 VAL A C 1
ATOM 969 O O . VAL A 1 121 ? 1.663 0.447 4.917 1.00 97.81 121 VAL A O 1
ATOM 972 N N . TRP A 1 122 ? 3.357 -1.034 4.771 1.00 98.69 122 TRP A N 1
ATOM 973 C CA . TRP A 1 122 ? 2.653 -2.108 4.075 1.00 98.69 122 TRP A CA 1
ATOM 974 C C . TRP A 1 122 ? 2.196 -3.196 5.044 1.00 98.69 122 TRP A C 1
ATOM 976 O O . TRP A 1 122 ? 2.993 -3.709 5.826 1.00 98.69 122 TRP A O 1
ATOM 986 N N . LEU A 1 123 ? 0.929 -3.591 4.941 1.00 98.75 123 LEU A N 1
ATOM 987 C CA . LEU A 1 123 ? 0.322 -4.734 5.623 1.00 98.75 123 LEU A CA 1
ATOM 988 C C . LEU A 1 123 ? -0.254 -5.663 4.546 1.00 98.75 123 LEU A C 1
ATOM 990 O O . LEU A 1 123 ? -1.200 -5.286 3.852 1.00 98.75 123 LEU A O 1
ATOM 994 N N . PHE A 1 124 ? 0.313 -6.857 4.375 1.00 98.81 124 PHE A N 1
ATOM 995 C CA . PHE A 1 124 ? -0.105 -7.806 3.335 1.00 98.81 124 PHE A CA 1
ATOM 996 C C . PHE A 1 124 ? -1.121 -8.814 3.869 1.00 98.81 124 PHE A C 1
ATOM 998 O O . PHE A 1 124 ? -1.014 -9.240 5.016 1.00 98.81 124 PHE A O 1
ATOM 1005 N N . PHE A 1 125 ? -2.069 -9.250 3.039 1.00 98.69 125 PHE A N 1
ATOM 1006 C CA . PHE A 1 125 ? -3.112 -10.207 3.417 1.00 98.69 125 PHE A CA 1
ATOM 1007 C C . PHE A 1 125 ? -2.928 -11.554 2.712 1.00 98.69 125 PHE A C 1
ATOM 1009 O O . PHE A 1 125 ? -2.491 -11.615 1.561 1.00 98.69 125 PHE A O 1
ATOM 1016 N N . GLU A 1 126 ? -3.243 -12.652 3.405 1.00 98.44 126 GLU A N 1
ATOM 1017 C CA . GLU A 1 126 ? -3.134 -14.013 2.848 1.00 98.44 126 GLU A CA 1
ATOM 1018 C C . GLU A 1 126 ? -4.081 -14.216 1.660 1.00 98.44 126 GLU A C 1
ATOM 1020 O O . GLU A 1 126 ? -3.722 -14.814 0.645 1.00 98.44 126 GLU A O 1
ATOM 1025 N N . THR A 1 127 ? -5.283 -13.659 1.788 1.00 97.50 127 THR A N 1
ATOM 1026 C CA . THR A 1 127 ? -6.338 -13.614 0.775 1.00 97.50 127 THR A CA 1
ATOM 1027 C C . THR A 1 127 ? -6.765 -12.166 0.568 1.00 97.50 127 THR A C 1
ATOM 1029 O O . THR A 1 127 ? -6.468 -11.301 1.394 1.00 97.50 127 THR A O 1
ATOM 1032 N N . ASN A 1 128 ? -7.437 -11.868 -0.544 1.00 97.06 128 ASN A N 1
ATOM 1033 C CA . ASN A 1 128 ? -8.064 -10.559 -0.671 1.00 97.06 128 ASN A CA 1
ATOM 1034 C C . ASN A 1 128 ? -9.183 -10.424 0.368 1.00 97.06 128 ASN A C 1
ATOM 1036 O O . ASN A 1 128 ? -9.963 -11.344 0.602 1.00 97.06 128 ASN A O 1
ATOM 1040 N N . ILE A 1 129 ? -9.267 -9.251 0.983 1.00 96.75 129 ILE A N 1
ATOM 1041 C CA . ILE A 1 129 ? -10.309 -8.918 1.955 1.00 96.75 129 ILE A CA 1
ATOM 1042 C C . ILE A 1 129 ? -11.078 -7.698 1.476 1.00 96.75 129 ILE A C 1
ATOM 1044 O O . ILE A 1 129 ? -10.574 -6.923 0.665 1.00 96.75 129 ILE A O 1
ATOM 1048 N N . ALA A 1 130 ? -12.280 -7.483 2.006 1.00 94.75 130 ALA A N 1
ATOM 1049 C CA . ALA A 1 130 ? -13.038 -6.275 1.707 1.00 94.75 130 ALA A CA 1
ATOM 1050 C C . ALA A 1 130 ? -12.222 -5.014 2.055 1.00 94.75 130 ALA A C 1
ATOM 1052 O O . ALA A 1 130 ? -11.680 -4.898 3.159 1.00 94.75 130 ALA A O 1
ATOM 1053 N N . ALA A 1 131 ? -12.148 -4.056 1.127 1.00 93.12 131 ALA A N 1
ATOM 1054 C CA . ALA A 1 131 ? -11.308 -2.867 1.266 1.00 93.12 131 ALA A CA 1
ATOM 1055 C C . ALA A 1 131 ? -11.683 -2.015 2.487 1.00 93.12 131 ALA A C 1
ATOM 1057 O O . ALA A 1 131 ? -10.801 -1.466 3.148 1.00 93.12 131 ALA A O 1
ATOM 1058 N N . TRP A 1 132 ? -12.967 -1.978 2.857 1.00 88.69 132 TRP A N 1
ATOM 1059 C CA . TRP A 1 132 ? -13.407 -1.320 4.088 1.00 88.69 132 TRP A CA 1
ATOM 1060 C C . TRP A 1 132 ? -12.769 -1.911 5.343 1.00 88.69 132 TRP A C 1
ATOM 1062 O O . TRP A 1 132 ? -12.400 -1.172 6.252 1.00 88.69 132 TRP A O 1
ATOM 1072 N N . LYS A 1 133 ? -12.592 -3.236 5.388 1.00 90.88 133 LYS A N 1
ATOM 1073 C CA . LYS A 1 133 ? -12.030 -3.935 6.546 1.00 90.88 133 LYS A CA 1
ATOM 1074 C C . LYS A 1 133 ? -10.543 -3.620 6.681 1.00 90.88 133 LYS A C 1
ATOM 1076 O O . LYS A 1 133 ? -10.082 -3.290 7.771 1.00 90.88 133 LYS A O 1
ATOM 1081 N N . ALA A 1 134 ? -9.822 -3.611 5.557 1.00 95.31 134 ALA A N 1
ATOM 1082 C CA . ALA A 1 134 ? -8.439 -3.143 5.497 1.00 95.31 134 ALA A CA 1
ATOM 1083 C C . ALA A 1 134 ? -8.313 -1.693 6.001 1.00 95.31 134 ALA A C 1
ATOM 1085 O O . ALA A 1 134 ? -7.477 -1.395 6.851 1.00 95.31 134 ALA A O 1
ATOM 1086 N N . ARG A 1 135 ? -9.184 -0.785 5.540 1.00 92.25 135 ARG A N 1
ATOM 1087 C CA . ARG A 1 135 ? -9.176 0.621 5.978 1.00 92.25 135 ARG A CA 1
ATOM 1088 C C . ARG A 1 135 ? -9.530 0.783 7.455 1.00 92.25 135 ARG A C 1
ATOM 1090 O O . ARG A 1 135 ? -8.909 1.604 8.122 1.00 92.25 135 ARG A O 1
ATOM 1097 N N . GLN A 1 136 ? -10.485 0.019 7.985 1.00 88.44 136 GLN A N 1
ATOM 1098 C CA . GLN A 1 136 ? -10.802 0.036 9.418 1.00 88.44 136 GLN A CA 1
ATOM 1099 C C . GLN A 1 136 ? -9.612 -0.409 10.271 1.00 88.44 136 GLN A C 1
ATOM 1101 O O . GLN A 1 136 ? -9.331 0.231 11.283 1.00 88.44 136 GLN A O 1
ATOM 1106 N N . LEU A 1 137 ? -8.873 -1.434 9.836 1.00 93.38 137 LEU A N 1
ATOM 1107 C CA . LEU A 1 137 ? -7.634 -1.846 10.497 1.00 93.38 137 LEU A CA 1
ATOM 1108 C C . LEU A 1 137 ? -6.612 -0.702 10.528 1.00 93.38 137 LEU A C 1
ATOM 1110 O O . LEU A 1 137 ? -6.071 -0.391 11.585 1.00 93.38 137 LEU A O 1
ATOM 1114 N N . GLY A 1 138 ? -6.400 -0.021 9.398 1.00 93.56 138 GLY A N 1
ATOM 1115 C CA . GLY A 1 138 ? -5.510 1.143 9.333 1.00 93.56 138 GLY A CA 1
ATOM 1116 C C . GLY A 1 138 ? -5.935 2.283 10.253 1.00 93.56 138 GLY A C 1
ATOM 1117 O O . GLY A 1 138 ? -5.112 2.818 10.990 1.00 93.56 138 GLY A O 1
ATOM 1118 N N . LYS A 1 139 ? -7.228 2.629 10.258 1.00 88.19 139 LYS A N 1
ATOM 1119 C CA . LYS A 1 139 ? -7.779 3.655 11.155 1.00 88.19 139 LYS A CA 1
ATOM 1120 C C . LYS A 1 139 ? -7.576 3.287 12.632 1.00 88.19 139 LYS A C 1
ATOM 1122 O O . LYS A 1 139 ? -7.260 4.171 13.422 1.00 88.19 139 LYS A O 1
ATOM 1127 N N . LEU A 1 140 ? -7.745 2.012 13.000 1.00 88.75 140 LEU A N 1
ATOM 1128 C CA . LEU A 1 140 ? -7.528 1.539 14.371 1.00 88.75 140 LEU A CA 1
ATOM 1129 C C . LEU A 1 140 ? -6.064 1.738 14.760 1.00 88.75 140 LEU A C 1
ATOM 1131 O O . LEU A 1 140 ? -5.789 2.360 15.779 1.00 88.75 140 LEU A O 1
ATOM 1135 N N . LEU A 1 141 ? -5.133 1.279 13.919 1.00 92.31 141 LEU A N 1
ATOM 1136 C CA . LEU A 1 141 ? -3.697 1.413 14.168 1.00 92.31 141 LEU A CA 1
ATOM 1137 C C . LEU A 1 141 ? -3.260 2.878 14.284 1.00 92.31 141 LEU A C 1
ATOM 1139 O O . LEU A 1 141 ? -2.508 3.214 15.194 1.00 92.31 141 LEU A O 1
ATOM 1143 N N . LEU A 1 142 ? -3.761 3.752 13.407 1.00 89.56 142 LEU A N 1
ATOM 1144 C CA . LEU A 1 142 ? -3.511 5.195 13.474 1.00 89.56 142 LEU A CA 1
ATOM 1145 C C . LEU A 1 142 ? -4.047 5.798 14.781 1.00 89.56 142 LEU A C 1
ATOM 1147 O O . LEU A 1 142 ? -3.335 6.551 15.440 1.00 89.56 142 LEU A O 1
ATOM 1151 N N . SER A 1 143 ? -5.273 5.439 15.177 1.00 85.75 143 SER A N 1
ATOM 1152 C CA . SER A 1 143 ? -5.895 5.918 16.416 1.00 85.75 143 SER A CA 1
ATOM 1153 C C . SER A 1 143 ? -5.117 5.473 17.653 1.00 85.75 143 SER A C 1
ATOM 1155 O O . SER A 1 143 ? -4.804 6.292 18.510 1.00 85.75 143 SER A O 1
ATOM 1157 N N . GLU A 1 144 ? -4.774 4.191 17.739 1.00 86.31 144 GLU A N 1
ATOM 1158 C CA . GLU A 1 144 ? -4.020 3.618 18.857 1.00 86.31 144 GLU A CA 1
ATOM 1159 C C . GLU A 1 144 ? -2.599 4.199 18.940 1.00 86.31 144 GLU A C 1
ATOM 1161 O O . GLU A 1 144 ? -2.068 4.419 20.029 1.00 86.31 144 GLU A O 1
ATOM 1166 N N . ALA A 1 145 ? -1.982 4.507 17.794 1.00 88.25 145 ALA A N 1
ATOM 1167 C CA . ALA A 1 145 ? -0.688 5.184 17.723 1.00 88.25 145 ALA A CA 1
ATOM 1168 C C . ALA A 1 145 ? -0.768 6.705 17.985 1.00 88.25 145 ALA A C 1
ATOM 1170 O O . ALA A 1 145 ? 0.263 7.376 17.973 1.00 88.25 145 ALA A O 1
ATOM 1171 N N . ASN A 1 146 ? -1.963 7.255 18.238 1.00 85.44 146 ASN A N 1
ATOM 1172 C CA . ASN A 1 146 ? -2.238 8.689 18.382 1.00 85.44 146 ASN A CA 1
ATOM 1173 C C . ASN A 1 146 ? -1.837 9.545 17.161 1.00 85.44 146 ASN A C 1
ATOM 1175 O O . ASN A 1 146 ? -1.447 10.709 17.292 1.00 85.44 146 ASN A O 1
ATOM 1179 N N . ILE A 1 147 ? -1.955 8.985 15.957 1.00 83.56 147 ILE A N 1
ATOM 1180 C CA . ILE A 1 147 ? -1.638 9.648 14.688 1.00 83.56 147 ILE A CA 1
ATOM 1181 C C . ILE A 1 147 ? -2.939 10.185 14.080 1.00 83.56 147 ILE A C 1
ATOM 1183 O O . ILE A 1 147 ? -3.616 9.523 13.297 1.00 83.56 147 ILE A O 1
ATOM 1187 N N . PHE A 1 148 ? -3.305 11.411 14.462 1.00 68.44 148 PHE A N 1
ATOM 1188 C CA . PHE A 1 148 ? -4.546 12.069 14.013 1.00 68.44 148 PHE A CA 1
ATOM 1189 C C . PHE A 1 148 ? -4.315 13.185 12.985 1.00 68.44 148 PHE A C 1
ATOM 1191 O O . PHE A 1 148 ? -5.249 13.676 12.349 1.00 68.44 148 PHE A O 1
ATOM 1198 N N . SER A 1 149 ? -3.068 13.631 12.835 1.00 61.53 149 SER A N 1
ATOM 1199 C CA . SER A 1 149 ? -2.729 14.789 12.017 1.00 61.53 149 SER A CA 1
ATOM 1200 C C . SER A 1 149 ? -2.562 14.409 10.546 1.00 61.53 149 SER A C 1
ATOM 1202 O O . SER A 1 149 ? -1.647 13.678 10.182 1.00 61.53 149 SER A O 1
ATOM 1204 N N . ARG A 1 150 ? -3.356 15.028 9.662 1.00 59.47 150 ARG A N 1
ATOM 1205 C CA . ARG A 1 150 ? -3.128 14.988 8.200 1.00 59.47 150 ARG A CA 1
ATOM 1206 C C . ARG A 1 150 ? -1.852 15.722 7.748 1.00 59.47 150 ARG A C 1
ATOM 1208 O O . ARG A 1 150 ? -1.626 15.900 6.554 1.00 59.47 150 ARG A O 1
ATOM 1215 N N . LYS A 1 151 ? -1.048 16.255 8.680 1.00 54.25 151 LYS A N 1
ATOM 1216 C CA . LYS A 1 151 ? 0.219 16.930 8.348 1.00 54.25 151 LYS A CA 1
ATOM 1217 C C . LYS A 1 151 ? 1.340 15.938 8.024 1.00 54.25 151 LYS A C 1
ATOM 1219 O O . LYS A 1 151 ? 2.285 16.352 7.361 1.00 54.25 151 LYS A O 1
ATOM 1224 N N . THR A 1 152 ? 1.213 14.690 8.468 1.00 55.47 152 THR A N 1
ATOM 1225 C CA . THR A 1 152 ? 2.243 13.640 8.401 1.00 55.47 152 THR A CA 1
ATOM 1226 C C . THR A 1 152 ? 1.723 12.341 7.784 1.00 55.47 152 THR A C 1
ATOM 1228 O O . THR A 1 152 ? 2.451 11.684 7.050 1.00 55.47 152 THR A O 1
ATOM 1231 N N . PHE A 1 153 ? 0.445 12.014 7.992 1.00 65.25 153 PHE A N 1
ATOM 1232 C CA . PHE A 1 153 ? -0.283 10.987 7.242 1.00 65.25 153 PHE A CA 1
ATOM 1233 C C . PHE A 1 153 ? -1.083 11.629 6.097 1.00 65.25 153 PHE A C 1
ATOM 1235 O O . PHE A 1 153 ? -1.914 12.507 6.346 1.00 65.25 153 PHE A O 1
ATOM 1242 N N . ASP A 1 154 ? -0.863 11.191 4.853 1.00 70.94 154 ASP A N 1
ATOM 1243 C CA . ASP A 1 154 ? -1.625 11.678 3.690 1.00 70.94 154 ASP A CA 1
ATOM 1244 C C . ASP A 1 154 ? -2.883 10.821 3.471 1.00 70.94 154 ASP A C 1
ATOM 1246 O O . ASP A 1 154 ? -4.018 11.303 3.578 1.00 70.94 154 ASP A O 1
ATOM 1250 N N . ARG A 1 155 ? -2.698 9.523 3.187 1.00 85.81 155 ARG A N 1
ATOM 1251 C CA . ARG A 1 155 ? -3.793 8.620 2.799 1.00 85.81 155 ARG A CA 1
ATOM 1252 C C . ARG A 1 155 ? -3.470 7.140 2.993 1.00 85.81 155 ARG A C 1
ATOM 1254 O O . ARG A 1 155 ? -2.323 6.726 3.108 1.00 85.81 155 ARG A O 1
ATOM 1261 N N . MET A 1 156 ? -4.525 6.329 2.975 1.00 92.94 156 MET A N 1
ATOM 1262 C CA . MET A 1 156 ? -4.441 4.870 2.868 1.00 92.94 156 MET A CA 1
ATOM 1263 C C . MET A 1 156 ? -4.631 4.417 1.418 1.00 92.94 156 MET A C 1
ATOM 1265 O O . MET A 1 156 ? -5.312 5.086 0.635 1.00 92.94 156 MET A O 1
ATOM 1269 N N . PHE A 1 157 ? -4.102 3.244 1.090 1.00 95.69 157 PHE A N 1
ATOM 1270 C CA . PHE A 1 157 ? -4.301 2.540 -0.170 1.00 95.69 157 PHE A CA 1
ATOM 1271 C C . PHE A 1 157 ? -4.812 1.118 0.110 1.00 95.69 157 PHE A C 1
ATOM 1273 O O . PHE A 1 157 ? -4.099 0.349 0.755 1.00 95.69 157 PHE A O 1
ATOM 1280 N N . PRO A 1 158 ? -6.024 0.758 -0.354 1.00 94.81 158 PRO A N 1
ATOM 1281 C CA . PRO A 1 158 ? -6.962 1.592 -1.112 1.00 94.81 158 PRO A CA 1
ATOM 1282 C C . PRO A 1 158 ? -7.515 2.773 -0.292 1.00 94.81 158 PRO A C 1
ATOM 1284 O O . PRO A 1 158 ? -7.744 2.666 0.909 1.00 94.81 158 PRO A O 1
ATOM 1287 N N . SER A 1 159 ? -7.759 3.913 -0.947 1.00 89.75 159 SER A N 1
ATOM 1288 C CA . SER A 1 159 ? -8.243 5.131 -0.261 1.00 89.75 159 SER A CA 1
ATOM 1289 C C . SER A 1 159 ? -9.759 5.173 -0.055 1.00 89.75 159 SER A C 1
ATOM 1291 O O . SER A 1 159 ? -10.271 6.114 0.545 1.00 89.75 159 SER A O 1
ATOM 1293 N N . GLN A 1 160 ? -10.477 4.167 -0.553 1.00 84.19 160 GLN A N 1
ATOM 1294 C CA . GLN A 1 160 ? -11.936 4.080 -0.547 1.00 84.19 160 GLN A CA 1
ATOM 1295 C C . GLN A 1 160 ? -12.381 2.642 -0.260 1.00 84.19 160 GLN A C 1
ATOM 1297 O O . GLN A 1 160 ? -11.678 1.700 -0.627 1.00 84.19 160 GLN A O 1
ATOM 1302 N N . ASP A 1 161 ? -13.532 2.502 0.401 1.00 85.50 161 ASP A N 1
ATOM 1303 C CA . ASP A 1 161 ? -14.140 1.206 0.745 1.00 85.50 161 ASP A CA 1
ATOM 1304 C C . ASP A 1 161 ? -14.658 0.476 -0.496 1.00 85.50 161 ASP A C 1
ATOM 1306 O O . ASP A 1 161 ? -14.627 -0.749 -0.562 1.00 85.50 161 ASP A O 1
ATOM 1310 N N . GLU A 1 162 ? -15.142 1.244 -1.471 1.00 84.06 162 GLU A N 1
ATOM 1311 C CA . GLU A 1 162 ? -15.842 0.748 -2.647 1.00 84.06 162 GLU A CA 1
ATOM 1312 C C . GLU A 1 162 ? -15.472 1.570 -3.879 1.00 84.06 162 GLU A C 1
ATOM 1314 O O . GLU A 1 162 ? -15.107 2.750 -3.804 1.00 84.06 162 GLU A O 1
ATOM 1319 N N . HIS A 1 163 ? -15.571 0.942 -5.043 1.00 81.25 163 HIS A N 1
ATOM 1320 C CA . HIS A 1 163 ? -15.359 1.600 -6.312 1.00 81.25 163 HIS A CA 1
ATOM 1321 C C . HIS A 1 163 ? -16.550 2.502 -6.645 1.00 81.25 163 HIS A C 1
ATOM 1323 O O . HIS A 1 163 ? -17.697 2.071 -6.645 1.00 81.25 163 HIS A O 1
ATOM 1329 N N . THR A 1 164 ? -16.288 3.744 -7.044 1.00 76.12 164 THR A N 1
ATOM 1330 C CA . THR A 1 164 ? -17.326 4.736 -7.388 1.00 76.12 164 THR A CA 1
ATOM 1331 C C . THR A 1 164 ? -18.030 4.465 -8.728 1.00 76.12 164 THR A C 1
ATOM 1333 O O . THR A 1 164 ? -18.711 5.334 -9.266 1.00 76.12 164 THR A O 1
ATOM 1336 N N . GLY A 1 165 ? -17.795 3.298 -9.334 1.00 73.50 165 GLY A N 1
ATOM 1337 C CA . GLY A 1 165 ? -18.176 2.982 -10.716 1.00 73.50 165 GLY A CA 1
ATOM 1338 C C . GLY A 1 165 ? -17.374 3.721 -11.803 1.00 73.50 165 GLY A C 1
ATOM 1339 O O . GLY A 1 165 ? -17.549 3.420 -12.979 1.00 73.50 165 GLY A O 1
ATOM 1340 N N . LYS A 1 166 ? -16.473 4.651 -11.449 1.00 77.19 166 LYS A N 1
ATOM 1341 C CA . LYS A 1 166 ? -15.679 5.446 -12.404 1.00 77.19 166 LYS A CA 1
ATOM 1342 C C . LYS A 1 166 ? -14.176 5.195 -12.252 1.00 77.19 166 LYS A C 1
ATOM 1344 O O . LYS A 1 166 ? -13.651 5.226 -11.143 1.00 77.19 166 LYS A O 1
ATOM 1349 N N . GLY A 1 167 ? -13.476 5.018 -13.374 1.00 85.06 167 GLY A N 1
ATOM 1350 C CA . GLY A 1 167 ? -12.021 4.823 -13.406 1.00 85.06 167 GLY A CA 1
ATOM 1351 C C . GLY A 1 167 ? -11.569 3.466 -12.851 1.00 85.06 167 GLY A C 1
ATOM 1352 O O . GLY A 1 167 ? -12.308 2.490 -12.929 1.00 85.06 167 GLY A O 1
ATOM 1353 N N . PHE A 1 168 ? -10.346 3.412 -12.315 1.00 89.25 168 PHE A N 1
ATOM 1354 C CA . PHE A 1 168 ? -9.750 2.205 -11.713 1.00 89.25 168 PHE A CA 1
ATOM 1355 C C . PHE A 1 168 ? -9.553 2.310 -10.189 1.00 89.25 168 PHE A C 1
ATOM 1357 O O . PHE A 1 168 ? -9.089 1.363 -9.556 1.00 89.25 168 PHE A O 1
ATOM 1364 N N . GLY A 1 169 ? -9.898 3.456 -9.594 1.00 88.38 169 GLY A N 1
ATOM 1365 C CA . GLY A 1 169 ? -9.566 3.806 -8.213 1.00 88.38 169 GLY A CA 1
ATOM 1366 C C . GLY A 1 169 ? -8.215 4.514 -8.071 1.00 88.38 169 GLY A C 1
ATOM 1367 O O . GLY A 1 169 ? -7.624 4.972 -9.050 1.00 88.38 169 GLY A O 1
ATOM 1368 N N . ASN A 1 170 ? -7.752 4.639 -6.826 1.00 91.50 170 ASN A N 1
ATOM 1369 C CA . ASN A 1 170 ? -6.491 5.306 -6.501 1.00 91.50 170 ASN A CA 1
ATOM 1370 C C . ASN A 1 170 ? -5.295 4.413 -6.834 1.00 91.50 170 ASN A C 1
ATOM 1372 O O . ASN A 1 170 ? -5.388 3.193 -6.757 1.00 91.50 170 ASN A O 1
ATOM 1376 N N . LEU A 1 171 ? -4.180 5.037 -7.188 1.00 94.06 171 LEU A N 1
ATOM 1377 C CA . LEU A 1 171 ? -2.940 4.379 -7.576 1.00 94.06 171 LEU A CA 1
ATOM 1378 C C . LEU A 1 171 ? -1.915 4.468 -6.446 1.00 94.06 171 LEU A C 1
ATOM 1380 O O . LEU A 1 171 ? -1.766 5.538 -5.862 1.00 94.06 171 LEU A O 1
ATOM 1384 N N . ILE A 1 172 ? -1.137 3.405 -6.244 1.00 96.38 172 ILE A N 1
ATOM 1385 C CA . ILE A 1 172 ? 0.108 3.439 -5.466 1.00 96.38 172 ILE A CA 1
ATOM 1386 C C . ILE A 1 172 ? 1.300 3.050 -6.351 1.00 96.38 172 ILE A C 1
ATOM 1388 O O . ILE A 1 172 ? 1.188 2.150 -7.185 1.00 96.38 172 ILE A O 1
ATOM 1392 N N . ALA 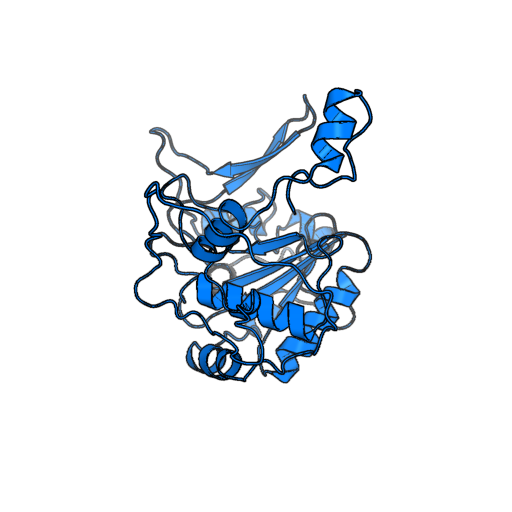A 1 173 ? 2.430 3.748 -6.207 1.00 97.38 173 ALA A N 1
ATOM 1393 C CA . ALA A 1 173 ? 3.669 3.398 -6.900 1.00 97.38 173 ALA A CA 1
ATOM 1394 C C . ALA A 1 173 ? 4.245 2.090 -6.337 1.00 97.38 173 ALA A C 1
ATOM 1396 O O . ALA A 1 173 ? 4.183 1.854 -5.134 1.00 97.38 173 ALA A O 1
ATOM 1397 N N . LEU A 1 174 ? 4.795 1.245 -7.207 1.00 98.19 174 LEU A N 1
ATOM 1398 C CA . LEU A 1 174 ? 5.440 0.006 -6.783 1.00 98.19 174 LEU A CA 1
ATOM 1399 C C . LEU A 1 174 ? 6.859 0.275 -6.259 1.00 98.19 174 LEU A C 1
ATOM 1401 O O . LEU A 1 174 ? 7.522 1.143 -6.827 1.00 98.19 174 LEU A O 1
ATOM 1405 N N . PRO A 1 175 ? 7.321 -0.431 -5.207 1.00 98.25 175 PRO A N 1
ATOM 1406 C CA . PRO A 1 175 ? 8.656 -0.249 -4.642 1.00 98.25 175 PRO A CA 1
ATOM 1407 C C . PRO A 1 175 ? 9.731 -0.976 -5.464 1.00 98.25 175 PRO A C 1
ATOM 1409 O O . PRO A 1 175 ? 9.431 -1.729 -6.385 1.00 98.25 175 PRO A O 1
ATOM 1412 N N . LEU A 1 176 ? 10.995 -0.800 -5.075 1.00 98.00 176 LEU A N 1
ATOM 1413 C CA . LEU A 1 176 ? 12.181 -1.445 -5.653 1.00 98.00 176 LEU A CA 1
ATOM 1414 C C . LEU A 1 176 ? 12.455 -1.089 -7.121 1.00 98.00 176 LEU A C 1
ATOM 1416 O O . LEU A 1 176 ? 13.017 -1.880 -7.877 1.00 98.00 176 LEU A O 1
ATOM 1420 N N . GLN A 1 177 ? 12.116 0.135 -7.528 1.00 97.81 177 GLN A N 1
ATOM 1421 C CA . GLN A 1 177 ? 12.487 0.642 -8.847 1.00 97.81 177 GLN A CA 1
ATOM 1422 C C . GLN A 1 177 ? 14.015 0.746 -8.968 1.00 97.81 177 GLN A C 1
ATOM 1424 O O . GLN A 1 177 ? 14.649 1.442 -8.173 1.00 97.81 177 GLN A O 1
ATOM 1429 N N . GLY A 1 178 ? 14.613 0.111 -9.980 1.00 95.75 178 GLY A N 1
ATOM 1430 C CA . GLY A 1 178 ? 16.067 -0.105 -10.033 1.00 95.75 178 GLY A CA 1
ATOM 1431 C C . GLY A 1 178 ? 16.939 1.150 -9.899 1.00 95.75 178 GLY A C 1
ATOM 1432 O O . GLY A 1 178 ? 17.955 1.133 -9.206 1.00 95.75 178 GLY A O 1
ATOM 1433 N N . LYS A 1 179 ? 16.534 2.282 -10.491 1.00 95.25 179 LYS A N 1
ATOM 1434 C CA . LYS A 1 179 ? 17.267 3.556 -10.368 1.00 95.25 179 LYS A CA 1
ATOM 1435 C C . LYS A 1 179 ? 17.084 4.214 -9.005 1.00 95.25 179 LYS A C 1
ATOM 1437 O O . LYS A 1 179 ? 18.035 4.798 -8.491 1.00 95.25 179 LYS A O 1
ATOM 1442 N N . ALA A 1 180 ? 15.895 4.117 -8.416 1.00 95.62 180 ALA A N 1
ATOM 1443 C CA . ALA A 1 180 ? 15.638 4.622 -7.071 1.00 95.62 180 ALA A CA 1
ATOM 1444 C C . ALA A 1 180 ? 16.404 3.813 -6.013 1.00 95.62 180 ALA A C 1
ATOM 1446 O O . ALA A 1 180 ? 16.995 4.409 -5.113 1.00 95.62 180 ALA A O 1
ATOM 1447 N N . VAL A 1 181 ? 16.493 2.489 -6.181 1.00 95.56 181 VAL A N 1
ATOM 1448 C CA . VAL A 1 181 ? 17.247 1.592 -5.289 1.00 95.56 181 VAL A CA 1
ATOM 1449 C C . VAL A 1 181 ? 18.728 1.977 -5.231 1.00 95.56 181 VAL A C 1
ATOM 1451 O O . VAL A 1 181 ? 19.302 2.014 -4.145 1.00 95.56 181 VAL A O 1
ATOM 1454 N N . MET A 1 182 ? 19.341 2.370 -6.357 1.00 93.12 182 MET A N 1
ATOM 1455 C CA . MET A 1 182 ? 20.725 2.884 -6.374 1.00 93.12 182 MET A CA 1
ATOM 1456 C C . MET A 1 182 ? 20.913 4.150 -5.520 1.00 93.12 182 MET A C 1
ATOM 1458 O O . MET A 1 182 ? 22.009 4.415 -5.032 1.00 93.12 182 MET A O 1
ATOM 1462 N N . GLN A 1 183 ? 19.846 4.922 -5.315 1.00 93.94 183 GLN A N 1
ATOM 1463 C CA . GLN A 1 183 ? 19.815 6.109 -4.454 1.00 93.94 183 GLN A CA 1
ATOM 1464 C C . GLN A 1 183 ? 19.320 5.785 -3.037 1.00 93.94 183 GLN A C 1
ATOM 1466 O O . GLN A 1 183 ? 19.030 6.691 -2.258 1.00 93.94 183 GLN A O 1
ATOM 1471 N N . LYS A 1 184 ? 19.204 4.493 -2.704 1.00 94.94 184 LYS A N 1
ATOM 1472 C CA . LYS A 1 184 ? 18.590 3.973 -1.481 1.00 94.94 184 LYS A CA 1
ATOM 1473 C C . LYS A 1 184 ? 17.124 4.388 -1.302 1.00 94.94 184 LYS A C 1
ATOM 1475 O O . LYS A 1 184 ? 16.625 4.303 -0.198 1.00 94.94 184 LYS A O 1
ATOM 1480 N N . ASN A 1 185 ? 16.411 4.826 -2.334 1.00 96.06 185 ASN A N 1
ATOM 1481 C CA . ASN A 1 185 ? 14.981 5.143 -2.251 1.00 96.06 185 ASN A CA 1
ATOM 1482 C C . ASN A 1 185 ? 14.136 3.988 -2.793 1.00 96.06 185 ASN A C 1
ATOM 1484 O O . ASN A 1 185 ? 14.635 3.152 -3.543 1.00 96.06 185 ASN A O 1
ATOM 1488 N N . MET A 1 186 ? 12.845 3.961 -2.454 1.00 97.12 186 MET A N 1
ATOM 1489 C CA . MET A 1 186 ? 11.938 2.866 -2.827 1.00 97.12 186 MET A CA 1
ATOM 1490 C C . MET A 1 186 ? 12.406 1.503 -2.305 1.00 97.12 186 MET A C 1
ATOM 1492 O O . MET A 1 186 ? 12.212 0.482 -2.953 1.00 97.12 186 MET A O 1
ATOM 1496 N N . VAL A 1 187 ? 13.067 1.499 -1.148 1.00 98.19 187 VAL A N 1
ATOM 1497 C CA . VAL A 1 187 ? 13.610 0.309 -0.480 1.00 98.19 187 VAL A CA 1
ATOM 1498 C C . VAL A 1 187 ? 12.947 0.131 0.873 1.00 98.19 187 VAL A C 1
ATOM 1500 O O . VAL A 1 187 ? 12.559 1.106 1.524 1.00 98.19 187 VAL A O 1
ATOM 1503 N N . PHE A 1 188 ? 12.861 -1.117 1.305 1.00 98.50 188 PHE A N 1
ATOM 1504 C CA . PHE A 1 188 ? 12.437 -1.482 2.641 1.00 98.50 188 PHE A CA 1
ATOM 1505 C C . PHE A 1 188 ? 13.537 -1.228 3.659 1.00 98.50 188 PHE A C 1
ATOM 1507 O O . PHE A 1 188 ? 14.727 -1.434 3.385 1.00 98.50 188 PHE A O 1
ATOM 1514 N N . MET A 1 189 ? 13.106 -0.781 4.830 1.00 97.25 189 MET A N 1
ATOM 1515 C CA . MET A 1 189 ? 13.964 -0.355 5.921 1.00 97.25 189 MET A CA 1
ATOM 1516 C C . MET A 1 189 ? 13.689 -1.161 7.183 1.00 97.25 189 MET A C 1
ATOM 1518 O O . MET A 1 189 ? 12.560 -1.604 7.411 1.00 97.25 189 MET A O 1
ATOM 1522 N N . ASP A 1 190 ? 14.721 -1.284 8.006 1.00 92.81 190 ASP A N 1
ATOM 1523 C CA . ASP A 1 190 ? 14.620 -1.842 9.344 1.00 92.81 190 ASP A CA 1
ATOM 1524 C C . ASP A 1 190 ? 14.012 -0.845 10.350 1.00 92.81 190 ASP A C 1
ATOM 1526 O O . ASP A 1 190 ? 13.594 0.268 10.017 1.00 92.81 190 ASP A O 1
ATOM 1530 N N . ASP A 1 191 ? 13.938 -1.268 11.609 1.00 83.50 191 ASP A N 1
ATOM 1531 C CA . ASP A 1 191 ? 13.402 -0.488 12.723 1.00 83.50 191 ASP A CA 1
ATOM 1532 C C . ASP A 1 191 ? 14.261 0.730 13.100 1.00 83.50 191 ASP A C 1
ATOM 1534 O O . ASP A 1 191 ? 13.757 1.658 13.741 1.00 83.50 191 ASP A O 1
ATOM 1538 N N . THR A 1 192 ? 15.523 0.764 12.667 1.00 86.94 192 THR A N 1
ATOM 1539 C CA . THR A 1 192 ? 16.428 1.909 12.827 1.00 86.94 192 THR A CA 1
ATOM 1540 C C . THR A 1 192 ? 16.260 2.955 11.722 1.00 86.94 192 THR A C 1
ATOM 1542 O O . THR A 1 192 ? 16.733 4.083 11.867 1.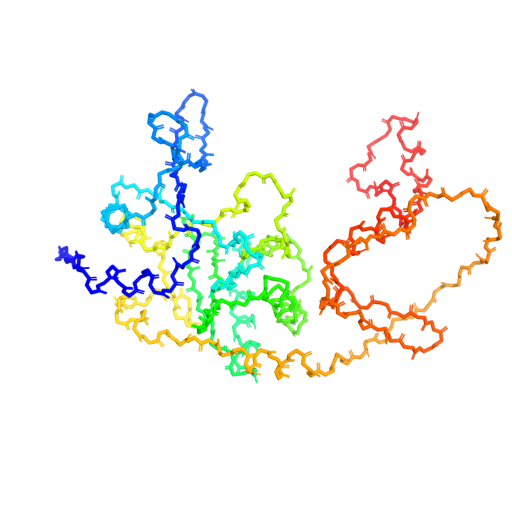00 86.94 192 THR A O 1
ATOM 1545 N N . GLY A 1 193 ? 15.524 2.624 10.654 1.00 88.44 193 GLY A N 1
ATOM 1546 C CA . GLY A 1 193 ? 15.324 3.479 9.485 1.00 88.44 193 GLY A CA 1
ATOM 1547 C C . GLY A 1 193 ? 16.402 3.321 8.412 1.00 88.44 193 GLY A C 1
ATOM 1548 O O . GLY A 1 193 ? 16.434 4.107 7.462 1.00 88.44 193 GLY A O 1
ATOM 1549 N N . GLU A 1 194 ? 17.265 2.311 8.526 1.00 94.12 194 GLU A N 1
ATOM 1550 C CA . GLU A 1 194 ? 18.274 1.997 7.519 1.00 94.12 194 GLU A CA 1
ATOM 1551 C C . GLU A 1 194 ? 17.743 0.963 6.511 1.00 94.12 194 GLU A C 1
ATOM 1553 O O . GLU A 1 194 ? 16.963 0.079 6.868 1.00 94.12 194 GLU A O 1
ATOM 1558 N N . PRO A 1 195 ? 18.122 1.039 5.219 1.00 96.94 195 PRO A N 1
ATOM 1559 C CA . PRO A 1 195 ? 17.748 0.021 4.240 1.00 96.94 195 PRO A CA 1
ATOM 1560 C C . PRO A 1 195 ? 18.232 -1.372 4.629 1.00 96.94 195 PRO A C 1
ATOM 1562 O O . PRO A 1 195 ? 19.404 -1.547 4.966 1.00 96.94 195 PRO A O 1
ATOM 1565 N N . HIS A 1 196 ? 17.381 -2.383 4.443 1.00 96.94 196 HIS A N 1
ATOM 1566 C CA . HIS A 1 196 ? 17.836 -3.767 4.546 1.00 96.94 196 HIS A CA 1
ATOM 1567 C C . HIS A 1 196 ? 18.992 -4.034 3.563 1.00 96.94 196 HIS A C 1
ATOM 1569 O O . HIS A 1 196 ? 18.870 -3.666 2.386 1.00 96.94 196 HIS A O 1
ATOM 1575 N N . PRO A 1 197 ? 20.082 -4.701 4.003 1.00 93.56 197 PRO A N 1
ATOM 1576 C CA . PRO A 1 197 ? 21.244 -4.969 3.153 1.00 93.56 197 PRO A CA 1
ATOM 1577 C C . PRO A 1 197 ? 20.903 -5.752 1.882 1.00 93.56 197 PRO A C 1
ATOM 1579 O O . PRO A 1 197 ? 21.451 -5.473 0.819 1.00 93.56 197 PRO A O 1
ATOM 1582 N N . ASP A 1 198 ? 19.969 -6.699 1.995 1.00 95.31 198 ASP A N 1
ATOM 1583 C CA . ASP A 1 198 ? 19.416 -7.463 0.881 1.00 95.31 198 ASP A CA 1
ATOM 1584 C C . ASP A 1 198 ? 17.886 -7.370 0.907 1.00 95.31 198 ASP A C 1
ATOM 1586 O O . ASP A 1 198 ? 17.207 -7.938 1.767 1.00 95.31 198 ASP A O 1
ATOM 1590 N N . GLN A 1 199 ? 17.349 -6.636 -0.066 1.00 97.12 199 GLN A N 1
ATOM 1591 C CA . GLN A 1 199 ? 15.916 -6.409 -0.222 1.00 97.12 199 GLN A CA 1
ATOM 1592 C C . GLN A 1 199 ? 15.160 -7.695 -0.581 1.00 97.12 199 GLN A C 1
ATOM 1594 O O . GLN A 1 199 ? 14.034 -7.885 -0.131 1.00 97.12 199 GLN A O 1
ATOM 1599 N N . TRP A 1 200 ? 15.761 -8.596 -1.362 1.00 96.75 200 TRP A N 1
ATOM 1600 C CA . TRP A 1 200 ? 15.114 -9.834 -1.799 1.00 96.75 200 TRP A CA 1
ATOM 1601 C C . TRP A 1 200 ? 15.029 -10.844 -0.664 1.00 96.75 200 TRP A C 1
ATOM 1603 O O . TRP A 1 200 ? 13.952 -11.390 -0.421 1.00 96.75 200 TRP A O 1
ATOM 1613 N N . SER A 1 201 ? 16.131 -11.032 0.067 1.00 96.88 201 SER A N 1
ATOM 1614 C CA . SER A 1 201 ? 16.138 -11.848 1.284 1.00 96.88 201 SER A CA 1
ATOM 1615 C C . SER A 1 201 ? 15.131 -11.311 2.304 1.00 96.88 201 SER A C 1
ATOM 1617 O O . SER A 1 201 ? 14.380 -12.086 2.889 1.00 96.88 201 SER A O 1
ATOM 1619 N N . PHE A 1 202 ? 15.028 -9.986 2.459 1.00 98.00 202 PHE A N 1
ATOM 1620 C CA . PHE A 1 202 ? 14.012 -9.375 3.316 1.00 98.00 202 PHE A CA 1
ATOM 1621 C C . PHE A 1 202 ? 12.578 -9.672 2.847 1.00 98.00 202 PHE A C 1
ATOM 1623 O O . PHE A 1 202 ? 11.766 -10.120 3.659 1.00 98.00 202 PHE A O 1
ATOM 1630 N N . LEU A 1 203 ? 12.254 -9.491 1.560 1.00 98.31 203 LEU A N 1
ATOM 1631 C CA . LEU A 1 203 ? 10.903 -9.757 1.042 1.00 98.31 203 LEU A CA 1
ATOM 1632 C C . LEU A 1 203 ? 10.457 -11.212 1.266 1.00 98.31 203 LEU A C 1
ATOM 1634 O O . LEU A 1 203 ? 9.271 -11.458 1.472 1.00 98.31 203 LEU A O 1
ATOM 1638 N N . GLN A 1 204 ? 11.382 -12.178 1.276 1.00 97.94 204 GLN A N 1
ATOM 1639 C CA . GLN A 1 204 ? 11.071 -13.578 1.600 1.00 97.94 204 GLN A CA 1
ATOM 1640 C C . GLN A 1 204 ? 10.624 -13.772 3.057 1.00 97.94 204 GLN A C 1
ATOM 1642 O O . GLN A 1 204 ? 9.913 -14.728 3.362 1.00 97.94 204 GLN A O 1
ATOM 1647 N N . THR A 1 205 ? 11.009 -12.866 3.958 1.00 97.88 205 THR A N 1
ATOM 1648 C CA . THR A 1 205 ? 10.585 -12.886 5.366 1.00 97.88 205 THR A CA 1
ATOM 1649 C C . THR A 1 205 ? 9.219 -12.239 5.590 1.00 97.88 205 THR A C 1
ATOM 1651 O O . THR A 1 205 ? 8.650 -12.369 6.681 1.00 97.88 205 THR A O 1
ATOM 1654 N N . CYS A 1 206 ? 8.675 -11.545 4.580 1.00 98.38 206 CYS A N 1
ATOM 1655 C CA . CYS A 1 206 ? 7.391 -10.873 4.692 1.00 98.38 206 CYS A CA 1
ATOM 1656 C C . CYS A 1 206 ? 6.260 -11.891 4.893 1.00 98.38 206 CYS A C 1
ATOM 1658 O O . CYS A 1 206 ? 5.937 -12.700 4.024 1.00 98.38 206 CYS A O 1
ATOM 1660 N N . ARG A 1 207 ? 5.616 -11.812 6.055 1.00 98.38 207 ARG A N 1
ATOM 1661 C CA . ARG A 1 207 ? 4.435 -12.577 6.432 1.00 98.38 207 ARG A CA 1
ATOM 1662 C C . ARG A 1 207 ? 3.181 -11.826 6.019 1.00 98.38 207 ARG A C 1
ATOM 1664 O O . ARG A 1 207 ? 3.134 -10.596 6.009 1.00 98.38 207 ARG A O 1
ATOM 1671 N N . LYS A 1 208 ? 2.145 -12.599 5.721 1.00 98.62 208 LYS A N 1
ATOM 1672 C CA . LYS A 1 208 ? 0.814 -12.096 5.402 1.00 98.62 208 LYS A CA 1
ATOM 1673 C C . LYS A 1 208 ? -0.104 -12.284 6.606 1.00 98.62 208 LYS A C 1
ATOM 1675 O O . LYS A 1 208 ? 0.089 -13.190 7.408 1.00 98.62 208 LYS A O 1
ATOM 1680 N N . ILE A 1 209 ? -1.075 -11.396 6.739 1.00 98.69 209 ILE A N 1
ATOM 1681 C CA . ILE A 1 209 ? -2.051 -11.370 7.821 1.00 98.69 209 ILE A CA 1
ATOM 1682 C C . ILE A 1 209 ? -3.274 -12.174 7.377 1.00 98.69 209 ILE A C 1
ATOM 1684 O O . ILE A 1 209 ? -3.820 -11.943 6.292 1.00 98.69 209 ILE A O 1
ATOM 1688 N N . SER A 1 210 ? -3.720 -13.099 8.224 1.00 98.31 210 SER A N 1
ATOM 1689 C CA . SER A 1 210 ? -4.938 -13.871 7.992 1.00 98.31 210 SER A CA 1
ATOM 1690 C C . SER A 1 210 ? -6.192 -13.043 8.274 1.00 98.31 210 SER A C 1
ATOM 1692 O O . SER A 1 210 ? -6.212 -12.188 9.164 1.00 98.31 210 SER A O 1
ATOM 1694 N N . LEU A 1 211 ? -7.283 -13.330 7.558 1.00 96.19 211 LEU A N 1
ATOM 1695 C CA . LEU A 1 211 ? -8.575 -12.679 7.801 1.00 96.19 211 LEU A CA 1
ATOM 1696 C C . LEU A 1 211 ? -9.049 -12.878 9.252 1.00 96.19 211 LEU A C 1
ATOM 1698 O O . LEU A 1 211 ? -9.572 -11.950 9.864 1.00 96.19 211 LEU A O 1
ATOM 1702 N N . THR A 1 212 ? -8.806 -14.059 9.824 1.00 96.06 212 THR A N 1
ATOM 1703 C CA . THR A 1 212 ? -9.157 -14.378 11.212 1.00 96.06 212 THR A CA 1
ATOM 1704 C C . THR A 1 212 ? -8.456 -13.458 12.208 1.00 96.06 212 THR A C 1
ATOM 1706 O O . THR A 1 212 ? -9.104 -12.971 13.132 1.00 96.06 212 THR A O 1
ATOM 1709 N N . LEU A 1 213 ? -7.161 -13.177 12.022 1.00 96.38 213 LEU A N 1
ATOM 1710 C CA . LEU A 1 213 ? -6.432 -12.261 12.903 1.00 96.38 213 LEU A CA 1
ATOM 1711 C C . LEU A 1 213 ? -6.990 -10.835 12.803 1.00 96.38 213 LEU A C 1
ATOM 1713 O O . LEU A 1 213 ? -7.196 -10.186 13.825 1.00 96.38 213 LEU A O 1
ATOM 1717 N N . ILE A 1 214 ? -7.305 -10.372 11.590 1.00 95.25 214 ILE A N 1
ATOM 1718 C CA . ILE A 1 214 ? -7.924 -9.054 11.373 1.00 95.25 214 ILE A CA 1
ATOM 1719 C C . ILE A 1 214 ? -9.268 -8.966 12.101 1.00 95.25 214 ILE A C 1
ATOM 1721 O O . ILE A 1 214 ? -9.526 -7.988 12.801 1.00 95.25 214 ILE A O 1
ATOM 1725 N N . ASP A 1 215 ? -10.106 -9.997 11.983 1.00 91.44 215 ASP A N 1
ATOM 1726 C CA . ASP A 1 215 ? -11.402 -10.044 12.660 1.00 91.44 215 ASP A CA 1
ATOM 1727 C C . ASP A 1 215 ? -11.258 -10.053 14.187 1.00 91.44 215 ASP A C 1
ATOM 1729 O O . ASP A 1 215 ? -12.040 -9.398 14.874 1.00 91.44 215 ASP A O 1
ATOM 1733 N N . VAL A 1 216 ? -10.252 -10.743 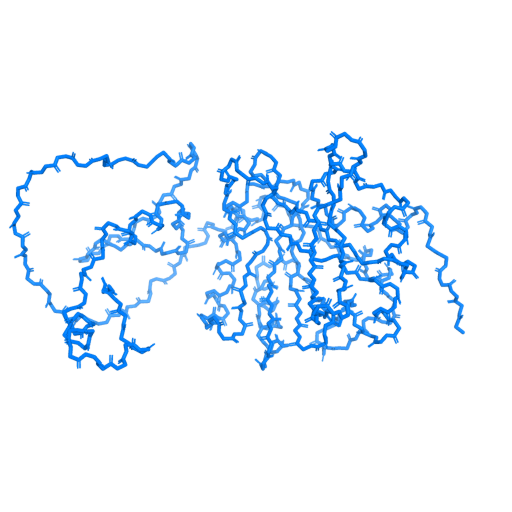14.736 1.00 92.50 216 VAL A N 1
ATOM 1734 C CA . VAL A 1 216 ? -9.950 -10.712 16.176 1.00 92.50 216 VAL A CA 1
ATOM 1735 C C . VAL A 1 216 ? -9.556 -9.304 16.620 1.00 92.50 216 VAL A C 1
ATOM 1737 O O . VAL A 1 216 ? -10.129 -8.795 17.582 1.00 92.50 216 VAL A O 1
ATOM 1740 N N . VAL A 1 217 ? -8.640 -8.650 15.903 1.00 91.19 217 VAL A N 1
ATOM 1741 C CA . VAL A 1 217 ? -8.171 -7.296 16.236 1.00 91.19 217 VAL A CA 1
ATOM 1742 C C . VAL A 1 217 ? -9.315 -6.279 16.173 1.00 91.19 217 VAL A C 1
ATOM 1744 O O . VAL A 1 217 ? -9.493 -5.497 17.102 1.00 91.19 217 VAL A O 1
ATOM 1747 N N . LEU A 1 218 ? -10.156 -6.325 15.136 1.00 86.62 218 LEU A N 1
ATOM 1748 C CA . LEU A 1 218 ? -11.287 -5.396 14.972 1.00 86.62 218 LEU A CA 1
ATOM 1749 C C . LEU A 1 218 ? -12.463 -5.656 15.937 1.00 86.62 218 LEU A C 1
ATOM 1751 O O . LEU A 1 218 ? -13.349 -4.802 16.099 1.00 86.62 218 LEU A O 1
ATOM 1755 N N . ARG A 1 219 ? -12.498 -6.827 16.587 1.00 81.88 219 ARG A N 1
ATOM 1756 C CA . ARG A 1 219 ? -13.455 -7.140 17.662 1.00 81.88 219 ARG A CA 1
ATOM 1757 C C . ARG A 1 219 ? -13.047 -6.549 19.009 1.00 81.88 219 ARG A C 1
ATOM 1759 O O . ARG A 1 219 ? -13.930 -6.368 19.850 1.00 81.88 219 ARG A O 1
ATOM 1766 N N . VAL A 1 220 ? -11.767 -6.228 19.222 1.00 63.34 220 VAL A N 1
ATOM 1767 C CA . VAL A 1 220 ? -11.308 -5.578 20.458 1.00 63.34 220 VAL A CA 1
ATOM 1768 C C . VAL A 1 220 ? -12.034 -4.235 20.598 1.00 63.34 220 VAL A C 1
ATOM 1770 O O . VAL A 1 220 ? -12.073 -3.421 19.676 1.00 63.34 220 VAL A O 1
ATOM 1773 N N . LYS A 1 221 ? -12.729 -4.050 21.726 1.00 50.84 221 LYS A N 1
ATOM 1774 C CA . LYS A 1 221 ? -13.601 -2.891 21.952 1.00 50.84 221 LYS A CA 1
ATOM 1775 C C . LYS A 1 221 ? -12.760 -1.605 21.985 1.00 50.84 221 LYS A C 1
ATOM 1777 O O . LYS A 1 221 ? -11.767 -1.587 22.706 1.00 50.84 221 LYS A O 1
ATOM 1782 N N . PRO A 1 222 ? -13.167 -0.521 21.301 1.00 49.50 222 PRO A N 1
ATOM 1783 C CA . PRO A 1 222 ? -12.582 0.790 21.554 1.00 49.50 222 PRO A CA 1
ATOM 1784 C C . PRO A 1 222 ? -12.909 1.212 22.995 1.00 49.50 222 PRO A C 1
ATOM 1786 O O . PRO A 1 222 ? -14.069 1.165 23.412 1.00 49.50 222 PRO A O 1
ATOM 1789 N N . THR A 1 223 ? -11.899 1.622 23.755 1.00 39.66 223 THR A N 1
ATOM 1790 C CA . THR A 1 223 ? -12.092 2.265 25.061 1.00 39.66 223 THR A CA 1
ATOM 1791 C C . THR A 1 223 ? -12.658 3.671 24.814 1.00 39.66 223 THR A C 1
ATOM 1793 O O . THR A 1 223 ? -12.018 4.440 24.097 1.00 39.66 223 THR A O 1
ATOM 1796 N N . PRO A 1 224 ? -13.843 4.047 25.333 1.00 38.28 224 PRO A N 1
ATOM 1797 C CA . PRO A 1 224 ? -14.381 5.388 25.120 1.00 38.28 224 PRO A CA 1
ATOM 1798 C C . PRO A 1 224 ? -13.530 6.425 25.863 1.00 38.28 224 PRO A C 1
ATOM 1800 O O . PRO A 1 224 ? -13.381 6.344 27.082 1.00 38.28 224 PRO A O 1
ATOM 1803 N N . THR A 1 225 ? -13.000 7.419 25.154 1.00 35.47 225 THR A N 1
ATOM 1804 C CA . THR A 1 225 ? -12.397 8.611 25.764 1.00 35.47 225 THR A CA 1
ATOM 1805 C C . THR A 1 225 ? -13.507 9.608 26.132 1.00 35.47 225 THR A C 1
ATOM 1807 O O . THR A 1 225 ? -14.295 9.971 25.255 1.00 35.47 225 THR A O 1
ATOM 1810 N N . PRO A 1 226 ? -13.613 10.078 27.389 1.00 31.12 226 PRO A N 1
ATOM 1811 C CA . PRO A 1 226 ? -14.592 11.096 27.762 1.00 31.12 226 PRO A CA 1
ATOM 1812 C C . PRO A 1 226 ? -14.147 12.471 27.248 1.00 31.12 226 PRO A C 1
ATOM 1814 O O . PRO A 1 226 ? -13.011 12.879 27.487 1.00 31.12 226 PRO A O 1
ATOM 1817 N N . VAL A 1 227 ? -15.042 13.210 26.591 1.00 34.44 227 VAL A N 1
ATOM 1818 C CA . VAL A 1 227 ? -14.837 14.624 26.230 1.00 34.44 227 VAL A CA 1
ATOM 1819 C C . VAL A 1 227 ? -15.980 15.448 26.828 1.00 34.44 227 VAL A C 1
ATOM 1821 O O . VAL A 1 227 ? -17.141 15.051 26.755 1.00 34.44 227 VAL A O 1
ATOM 1824 N N . THR A 1 228 ? -15.645 16.563 27.479 1.00 28.39 228 THR A N 1
ATOM 1825 C CA . THR A 1 228 ? -16.554 17.400 28.281 1.00 28.39 228 THR A CA 1
ATOM 1826 C C . THR A 1 228 ? -17.432 18.314 27.412 1.00 28.39 228 THR A C 1
ATOM 1828 O O . THR A 1 228 ? -16.972 18.855 26.410 1.00 28.39 228 THR A O 1
ATOM 1831 N N . PHE A 1 229 ? -18.698 18.490 27.808 1.00 39.91 229 PHE A N 1
ATOM 1832 C CA . PHE A 1 229 ? -19.776 19.100 27.015 1.00 39.91 229 PHE A CA 1
ATOM 1833 C C . PHE A 1 229 ? -19.882 20.631 27.087 1.00 39.91 229 PHE A C 1
ATOM 1835 O O . PHE A 1 229 ? -19.675 21.229 28.143 1.00 39.91 229 PHE A O 1
ATOM 1842 N N . THR A 1 230 ? -20.443 21.208 26.017 1.00 29.12 230 THR A N 1
ATOM 1843 C CA . THR A 1 230 ? -21.244 22.444 26.052 1.00 29.12 230 THR A CA 1
ATOM 1844 C C . THR A 1 230 ? -22.599 22.184 25.379 1.00 29.12 230 THR A C 1
ATOM 1846 O O . THR A 1 230 ? -22.678 21.525 24.345 1.00 29.12 230 THR A O 1
ATOM 1849 N N . LYS A 1 231 ? -23.681 22.644 26.014 1.00 28.83 231 LYS A N 1
ATOM 1850 C CA . LYS A 1 231 ? -25.088 22.335 25.697 1.00 28.83 231 LYS A CA 1
ATOM 1851 C C . LYS A 1 231 ? -25.546 23.043 24.410 1.00 28.83 231 LYS A C 1
ATOM 1853 O O . LYS A 1 231 ? -25.338 24.246 24.292 1.00 28.83 231 LYS A O 1
ATOM 1858 N N . LEU A 1 232 ? -26.233 22.340 23.506 1.00 31.53 232 LEU A N 1
ATOM 1859 C CA . LEU A 1 232 ? -26.984 22.948 22.396 1.00 31.53 232 LEU A CA 1
ATOM 1860 C C . LEU A 1 232 ? -28.481 22.650 22.545 1.00 31.53 232 LEU A C 1
ATOM 1862 O O . LEU A 1 232 ? -28.863 21.569 22.991 1.00 31.53 232 LEU A O 1
ATOM 1866 N N . GLN A 1 233 ? -29.299 23.661 22.242 1.00 31.34 233 GLN A N 1
ATOM 1867 C CA . GLN A 1 233 ? -30.758 23.656 22.354 1.00 31.34 233 GLN A CA 1
ATOM 1868 C C . GLN A 1 233 ? -31.427 23.001 21.141 1.00 31.34 233 GLN A C 1
ATOM 1870 O O . GLN A 1 233 ? -30.930 23.081 20.019 1.00 31.34 233 GLN A O 1
ATOM 1875 N N . GLU A 1 234 ? -32.573 22.377 21.408 1.00 32.25 234 GLU A N 1
ATOM 1876 C CA . GLU A 1 234 ? -33.439 21.696 20.448 1.00 32.25 234 GLU A CA 1
ATOM 1877 C C . GLU A 1 234 ? -33.991 22.658 19.389 1.00 32.25 234 GLU A C 1
ATOM 1879 O O . GLU A 1 234 ? -34.506 23.730 19.713 1.00 32.25 234 GLU A O 1
ATOM 1884 N N . ILE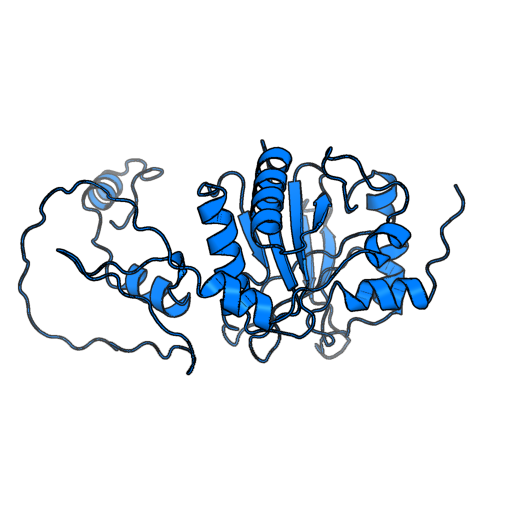 A 1 235 ? -33.938 22.241 18.122 1.00 30.72 235 ILE A N 1
ATOM 1885 C CA . ILE A 1 235 ? -34.666 22.888 17.030 1.00 30.72 235 ILE A CA 1
ATOM 1886 C C . ILE A 1 235 ? -35.657 21.871 16.464 1.00 30.72 235 ILE A C 1
ATOM 1888 O O . ILE A 1 235 ? -35.271 20.871 15.863 1.00 30.72 235 ILE A O 1
ATOM 1892 N N . ASN A 1 236 ? -36.943 22.162 16.655 1.00 38.50 236 ASN A N 1
ATOM 1893 C CA . ASN A 1 236 ? -38.045 21.559 15.912 1.00 38.50 236 ASN A CA 1
ATOM 1894 C C . ASN A 1 236 ? -38.100 22.161 14.501 1.00 38.50 236 ASN A C 1
ATOM 1896 O O . ASN A 1 236 ? -38.093 23.385 14.375 1.00 38.50 236 ASN A O 1
ATOM 1900 N N . SER A 1 237 ? -38.247 21.343 13.454 1.00 33.09 237 SER A N 1
ATOM 1901 C CA . SER A 1 237 ? -39.172 21.632 12.335 1.00 33.09 237 SER A CA 1
ATOM 1902 C C . SER A 1 237 ? -39.203 20.539 11.254 1.00 33.09 237 SER A C 1
ATOM 1904 O O . SER A 1 237 ? -38.189 20.145 10.693 1.00 33.09 237 SER A O 1
ATOM 1906 N N . HIS A 1 238 ? -40.430 20.067 11.022 1.00 31.97 238 HIS A N 1
ATOM 1907 C CA . HIS A 1 238 ? -41.141 19.833 9.758 1.00 31.97 238 HIS A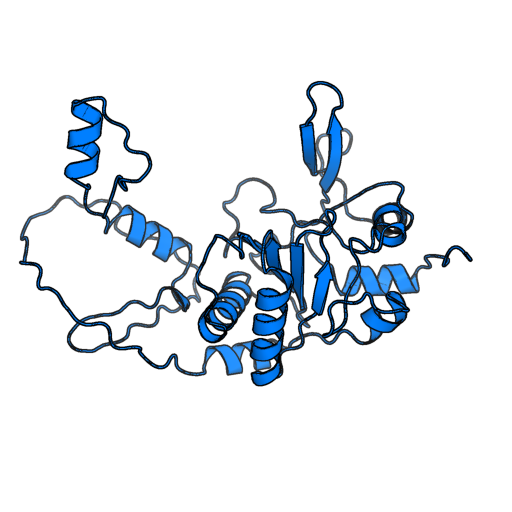 CA 1
ATOM 1908 C C . HIS A 1 238 ? -40.401 19.487 8.447 1.00 31.97 238 HIS A C 1
ATOM 1910 O O . HIS A 1 238 ? -39.703 20.303 7.859 1.00 31.97 238 HIS A O 1
ATOM 1916 N N . THR A 1 239 ? -40.730 18.275 7.977 1.00 45.06 239 THR A N 1
ATOM 1917 C CA . THR A 1 239 ? -41.162 17.856 6.624 1.00 45.06 239 THR A CA 1
ATOM 1918 C C . THR A 1 239 ? -40.683 18.644 5.401 1.00 45.06 239 THR A C 1
ATOM 1920 O O . THR A 1 239 ? -41.269 19.660 5.050 1.00 45.06 239 THR A O 1
ATOM 1923 N N . ASP A 1 240 ? -39.748 18.027 4.684 1.00 32.88 240 ASP A N 1
ATOM 1924 C CA . ASP A 1 240 ? -39.825 17.699 3.253 1.00 32.88 240 ASP A CA 1
ATOM 1925 C C . ASP A 1 240 ? -38.904 16.489 3.070 1.00 32.88 240 ASP A C 1
ATOM 1927 O O . ASP A 1 240 ? -37.752 16.572 3.485 1.00 32.88 240 ASP A O 1
ATOM 1931 N N . GLU A 1 241 ? -39.385 15.346 2.561 1.00 41.44 241 GLU A N 1
ATOM 1932 C CA . GLU A 1 241 ? -38.551 14.140 2.414 1.00 41.44 241 GLU A CA 1
ATOM 1933 C C . GLU A 1 241 ? -37.461 14.353 1.347 1.00 41.44 241 GLU A C 1
ATOM 1935 O O . GLU A 1 241 ? -37.766 14.379 0.152 1.00 41.44 241 GLU A O 1
ATOM 1940 N N . PRO A 1 242 ? -36.173 14.455 1.724 1.00 41.38 242 PRO A N 1
ATOM 1941 C CA . PRO A 1 242 ? -35.074 14.254 0.795 1.00 41.38 242 PRO A CA 1
ATOM 1942 C C . PRO A 1 242 ? -34.861 12.736 0.658 1.00 41.38 242 PRO A C 1
ATOM 1944 O O . PRO A 1 242 ? -35.308 11.968 1.507 1.00 41.38 242 PRO A O 1
ATOM 1947 N N . GLU A 1 243 ? -34.140 12.260 -0.360 1.00 53.22 243 GLU A N 1
ATOM 1948 C CA . GLU A 1 243 ? -33.685 10.859 -0.385 1.00 53.22 243 GLU A CA 1
ATOM 1949 C C . GLU A 1 243 ? -32.891 10.539 0.903 1.00 53.22 243 GLU A C 1
ATOM 1951 O O . GLU A 1 243 ? -31.705 10.847 1.034 1.00 53.22 243 GLU A O 1
ATOM 1956 N N . ASN A 1 244 ? -33.581 9.948 1.882 1.00 52.53 244 ASN A N 1
ATOM 1957 C CA . ASN A 1 244 ? -33.122 9.731 3.257 1.00 52.53 244 ASN A CA 1
ATOM 1958 C C . ASN A 1 244 ? -32.357 8.414 3.421 1.00 52.53 244 ASN A C 1
ATOM 1960 O O . ASN A 1 244 ? -32.144 7.949 4.540 1.00 52.53 244 ASN A O 1
ATOM 1964 N N . SER A 1 245 ? -31.959 7.780 2.317 1.00 51.41 245 SER A N 1
ATOM 1965 C CA . SER A 1 245 ? -31.325 6.467 2.359 1.00 51.41 245 SER A CA 1
ATOM 1966 C C . SER A 1 245 ? -30.041 6.431 1.546 1.00 51.41 245 SER A C 1
ATOM 1968 O O . SER A 1 245 ? -29.974 6.869 0.400 1.00 51.41 245 SER A O 1
ATOM 1970 N N . VAL A 1 246 ? -29.006 5.876 2.166 1.00 54.47 246 VAL A N 1
ATOM 1971 C CA . VAL A 1 246 ? -27.752 5.518 1.516 1.00 54.47 246 VAL A CA 1
ATOM 1972 C C . VAL A 1 246 ? -27.704 4.008 1.468 1.00 54.47 246 VAL A C 1
ATOM 1974 O O . VAL A 1 246 ? -27.756 3.352 2.507 1.00 54.47 246 VAL A O 1
ATOM 1977 N N . LYS A 1 247 ? -27.577 3.444 0.268 1.00 55.09 247 LYS A N 1
ATOM 1978 C CA . LYS A 1 247 ? -27.260 2.024 0.132 1.00 55.09 247 LYS A CA 1
ATOM 1979 C C . LYS A 1 247 ? -25.811 1.823 0.567 1.00 55.09 247 LYS A C 1
ATOM 1981 O O . LYS A 1 247 ? -24.892 2.198 -0.154 1.00 55.09 247 LYS A O 1
ATOM 1986 N N . THR A 1 248 ? -25.619 1.283 1.763 1.00 55.97 248 THR A N 1
ATOM 1987 C CA . THR A 1 248 ? -24.333 0.743 2.216 1.00 55.97 248 THR A CA 1
ATOM 1988 C C . THR A 1 248 ? -24.165 -0.680 1.678 1.00 55.97 248 THR A C 1
ATOM 1990 O O . THR A 1 248 ? -25.145 -1.314 1.274 1.00 55.97 248 THR A O 1
ATOM 1993 N N . THR A 1 249 ? -22.941 -1.216 1.664 1.00 54.38 249 THR A N 1
ATOM 1994 C CA . THR A 1 249 ? -22.748 -2.651 1.393 1.00 54.38 249 THR A CA 1
ATOM 1995 C C . THR A 1 249 ? -23.551 -3.509 2.372 1.00 54.38 249 THR A C 1
ATOM 1997 O O . THR A 1 249 ? -23.786 -3.123 3.518 1.00 54.38 249 THR A O 1
ATOM 2000 N N . GLN A 1 250 ? -23.965 -4.699 1.922 1.00 49.69 250 GLN A N 1
ATOM 2001 C CA . GLN A 1 250 ? -24.869 -5.591 2.665 1.00 49.69 250 GLN A CA 1
ATOM 2002 C C . GLN A 1 250 ? -24.304 -6.110 4.005 1.00 49.69 250 GLN A C 1
ATOM 2004 O O . GLN A 1 250 ? -25.045 -6.719 4.766 1.00 49.69 250 GLN A O 1
ATOM 2009 N N . THR A 1 251 ? -23.019 -5.890 4.312 1.00 55.66 251 THR A N 1
ATOM 2010 C CA . THR A 1 251 ? -22.341 -6.488 5.479 1.00 55.66 251 THR A CA 1
ATOM 2011 C C . THR A 1 251 ? -21.655 -5.480 6.404 1.00 55.66 251 THR A C 1
ATOM 2013 O O . THR A 1 251 ? -20.874 -5.886 7.262 1.00 55.66 251 THR A O 1
ATOM 2016 N N . GLN A 1 252 ? -21.837 -4.175 6.203 1.00 61.59 252 GLN A N 1
ATOM 2017 C CA . GLN A 1 252 ? -21.203 -3.170 7.059 1.00 61.59 252 GLN A CA 1
ATOM 2018 C C . GLN A 1 252 ? -22.088 -2.846 8.264 1.00 61.59 252 GLN A C 1
ATOM 2020 O O . GLN A 1 252 ? -23.202 -2.354 8.118 1.00 61.59 252 GLN A O 1
ATOM 2025 N N . GLU A 1 253 ? -21.566 -3.098 9.461 1.00 63.03 253 GLU A N 1
ATOM 2026 C CA . GLU A 1 253 ? -22.218 -2.757 10.724 1.00 63.03 253 GLU A CA 1
ATOM 2027 C C . GLU A 1 253 ? -21.725 -1.399 11.233 1.00 63.03 253 GLU A C 1
ATOM 2029 O O . GLU A 1 253 ? -20.533 -1.089 11.179 1.00 63.03 253 GLU A O 1
ATOM 2034 N N . VAL A 1 254 ? -22.640 -0.595 11.776 1.00 69.38 254 VAL A N 1
ATOM 2035 C CA . VAL A 1 254 ? -22.300 0.642 12.486 1.00 69.38 254 VAL A CA 1
ATOM 2036 C C . VAL A 1 254 ? -22.319 0.349 13.977 1.00 69.38 254 VAL A C 1
ATOM 2038 O O . VAL A 1 254 ? -23.342 -0.055 14.526 1.00 69.38 254 VAL A O 1
ATOM 2041 N N . LYS A 1 255 ? -21.194 0.583 14.655 1.00 67.94 255 LYS A N 1
ATOM 2042 C CA . LYS A 1 255 ? -21.160 0.548 16.119 1.00 67.94 255 LYS A CA 1
ATOM 2043 C C . LYS A 1 255 ? -21.732 1.858 16.657 1.00 67.94 255 LYS A C 1
ATOM 2045 O O . LYS A 1 255 ? -21.259 2.927 16.289 1.00 67.94 255 LYS A O 1
ATOM 2050 N N . LEU A 1 256 ? -22.715 1.764 17.544 1.00 74.88 256 LEU A N 1
ATOM 2051 C CA . LEU A 1 256 ? -23.242 2.892 18.307 1.00 74.88 256 LEU A CA 1
ATOM 2052 C C . LEU A 1 256 ? -22.809 2.733 19.761 1.00 74.88 256 LEU A C 1
ATOM 2054 O O . LEU A 1 256 ? -22.932 1.650 20.333 1.00 74.88 256 LEU A O 1
ATOM 2058 N N . ILE A 1 257 ? -22.293 3.802 20.358 1.00 71.44 257 ILE A N 1
ATOM 2059 C CA . ILE A 1 257 ? -22.014 3.846 21.792 1.00 71.44 257 ILE A CA 1
ATOM 2060 C C . ILE A 1 257 ? -23.164 4.604 22.447 1.00 71.44 257 ILE A C 1
ATOM 2062 O O . ILE A 1 257 ? -23.352 5.796 22.200 1.00 71.44 257 ILE A O 1
ATOM 2066 N N . PHE A 1 258 ? -23.935 3.890 23.265 1.00 68.88 258 PHE A N 1
ATOM 2067 C CA . PHE A 1 258 ? -25.031 4.456 24.040 1.00 68.88 258 PHE A CA 1
ATOM 2068 C C . PHE A 1 258 ? -24.516 4.927 25.399 1.00 68.88 258 PHE A C 1
ATOM 2070 O O . PHE A 1 258 ? -23.982 4.144 26.183 1.00 68.88 258 PHE A O 1
ATOM 2077 N N . GLY A 1 259 ? -24.695 6.214 25.670 1.00 68.06 259 GLY A N 1
ATOM 2078 C CA . GLY A 1 259 ? -24.542 6.817 26.989 1.00 68.06 259 GLY A CA 1
ATOM 2079 C C . GLY A 1 259 ? -25.613 7.887 27.171 1.00 68.06 259 GLY A C 1
ATOM 2080 O O . GLY A 1 259 ? -26.745 7.714 26.730 1.00 68.06 259 GLY A O 1
ATOM 2081 N N . ASN A 1 260 ? -25.244 9.044 27.723 1.00 65.19 260 ASN A N 1
ATOM 2082 C CA . ASN A 1 260 ? -26.135 10.216 27.770 1.00 65.19 260 ASN A CA 1
ATOM 2083 C C . ASN A 1 260 ? -26.383 10.842 26.378 1.00 65.19 260 ASN 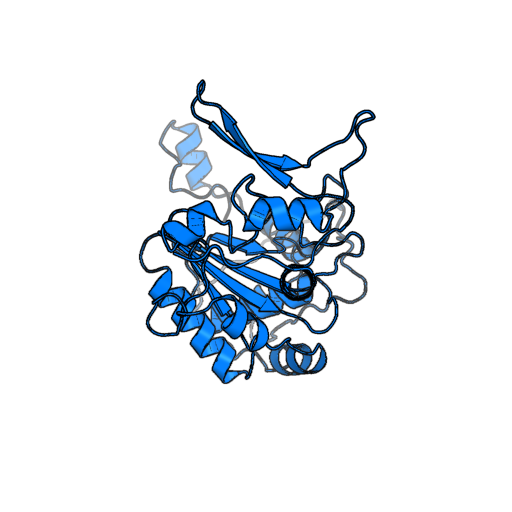A C 1
ATOM 2085 O O . ASN A 1 260 ? -27.157 11.786 26.250 1.00 65.19 260 ASN A O 1
ATOM 2089 N N . GLN A 1 261 ? -25.697 10.338 25.349 1.00 56.91 261 GLN A N 1
ATOM 2090 C CA . GLN A 1 261 ? -25.875 10.638 23.931 1.00 56.91 261 GLN A CA 1
ATOM 2091 C C . GLN A 1 261 ? -25.674 9.352 23.116 1.00 56.91 261 GLN A C 1
ATOM 2093 O O . GLN A 1 261 ? -25.138 8.363 23.628 1.00 56.91 261 GLN A O 1
ATOM 2098 N N . ILE A 1 262 ? -26.060 9.384 21.839 1.00 74.00 262 ILE A N 1
ATOM 2099 C CA . ILE A 1 262 ? -25.676 8.368 20.855 1.00 74.00 262 ILE A CA 1
ATOM 2100 C C . ILE A 1 262 ? -24.385 8.841 20.192 1.00 74.00 262 ILE A C 1
ATOM 2102 O O . ILE A 1 262 ? -24.386 9.829 19.461 1.00 74.00 262 ILE A O 1
ATOM 2106 N N . PHE A 1 263 ? -23.284 8.138 20.440 1.00 69.69 263 PHE A N 1
ATOM 2107 C CA . PHE A 1 263 ? -22.020 8.401 19.765 1.00 69.69 263 PHE A CA 1
ATOM 2108 C C . PHE A 1 263 ? -21.808 7.407 18.626 1.00 69.69 263 PHE A C 1
ATOM 2110 O O . PHE A 1 263 ? -21.954 6.194 18.800 1.00 69.69 263 PHE A O 1
ATOM 2117 N N . ILE A 1 264 ? -21.434 7.934 17.462 1.00 75.56 264 ILE A N 1
ATOM 2118 C CA . ILE A 1 264 ? -21.096 7.160 16.270 1.00 75.56 264 ILE A CA 1
ATOM 2119 C C . ILE A 1 264 ? -19.578 7.269 16.075 1.00 75.56 264 ILE A C 1
ATOM 2121 O O . ILE A 1 264 ? -19.106 8.299 15.591 1.00 75.56 264 ILE A O 1
ATOM 2125 N N . PRO A 1 265 ? -18.781 6.251 16.446 1.00 71.00 265 PRO A N 1
ATOM 2126 C CA . PRO A 1 265 ? -17.339 6.309 16.268 1.00 71.00 265 PRO A CA 1
ATOM 2127 C C . PRO A 1 265 ? -16.974 6.333 14.778 1.00 71.00 265 PRO A C 1
ATOM 2129 O O . PRO A 1 265 ? -17.274 5.391 14.041 1.00 71.00 265 PRO A O 1
ATOM 2132 N N . GLU A 1 266 ? -16.243 7.365 14.347 1.00 70.19 266 GLU A N 1
ATOM 2133 C CA . GLU A 1 266 ? -15.751 7.508 12.962 1.00 70.19 266 GLU A CA 1
ATOM 2134 C C . GLU A 1 266 ? -14.896 6.309 12.510 1.00 70.19 266 GLU A C 1
ATOM 2136 O O . GLU A 1 266 ? -14.887 5.935 11.332 1.00 70.19 266 GLU A O 1
ATOM 2141 N N . LEU A 1 267 ? -14.209 5.671 13.463 1.00 68.00 267 LEU A N 1
ATOM 2142 C CA . LEU A 1 267 ? -13.361 4.503 13.242 1.00 68.00 267 LEU A CA 1
ATOM 2143 C C . LEU A 1 267 ? -14.113 3.354 12.547 1.00 68.00 267 LEU A C 1
ATOM 2145 O O . LEU A 1 267 ? -13.588 2.753 11.610 1.00 68.00 267 LEU A O 1
ATOM 2149 N N . TYR A 1 268 ? -15.355 3.100 12.958 1.00 69.62 268 TYR A N 1
ATOM 2150 C CA . TYR A 1 268 ? -16.161 1.982 12.458 1.00 69.62 268 TYR A CA 1
ATOM 2151 C C . TYR A 1 268 ? -17.216 2.413 11.445 1.00 69.62 268 TYR A C 1
ATOM 2153 O O . TYR A 1 268 ? -17.982 1.582 10.967 1.00 69.62 268 TYR A O 1
ATOM 2161 N N . LEU A 1 269 ? -17.263 3.700 11.103 1.00 74.06 269 LEU A N 1
ATOM 2162 C CA . LEU A 1 269 ? -18.270 4.212 10.195 1.00 74.06 269 LEU A CA 1
ATOM 2163 C C . LEU A 1 269 ? -17.878 3.919 8.736 1.00 74.06 269 LEU A C 1
ATOM 2165 O O . LEU A 1 269 ? -16.772 4.302 8.322 1.00 74.06 269 LEU A O 1
ATOM 2169 N N . PRO A 1 270 ? -18.763 3.279 7.947 1.00 75.44 270 PRO A N 1
ATOM 2170 C CA . PRO A 1 270 ? -18.602 3.169 6.503 1.00 75.44 270 PRO A CA 1
ATOM 2171 C C . PRO A 1 270 ? -18.320 4.510 5.844 1.00 75.44 270 PRO A C 1
ATOM 2173 O O . PRO A 1 270 ? -18.937 5.513 6.199 1.00 75.44 270 PRO A O 1
ATOM 2176 N N . ASP A 1 271 ? -17.440 4.538 4.846 1.00 72.06 271 ASP A N 1
ATOM 2177 C CA . ASP A 1 271 ? -17.046 5.784 4.180 1.00 72.06 271 ASP A CA 1
ATOM 2178 C C . ASP A 1 271 ? -18.232 6.508 3.528 1.00 72.06 271 ASP A C 1
ATOM 2180 O O . ASP A 1 271 ? -18.341 7.732 3.612 1.00 72.06 271 ASP A O 1
ATOM 2184 N N . VAL A 1 272 ? -19.153 5.749 2.925 1.00 72.75 272 VAL A N 1
ATOM 2185 C CA . VAL A 1 272 ? -20.362 6.300 2.297 1.00 72.75 272 VAL A CA 1
ATOM 2186 C C . VAL A 1 272 ? -21.276 6.931 3.347 1.00 72.75 272 VAL A C 1
ATOM 2188 O O . VAL A 1 272 ? -21.751 8.050 3.156 1.00 72.75 272 VAL A O 1
ATOM 2191 N N . LEU A 1 273 ? -21.459 6.264 4.491 1.00 75.31 273 LEU A N 1
ATOM 2192 C CA . LEU A 1 273 ? -22.266 6.792 5.588 1.00 75.31 273 LEU A CA 1
ATOM 2193 C C . LEU A 1 273 ? -21.587 7.990 6.257 1.00 75.31 273 LEU A C 1
ATOM 2195 O O . LEU A 1 273 ? -22.245 8.985 6.519 1.00 75.31 273 LEU A O 1
ATOM 2199 N N . TYR A 1 274 ? -20.271 7.956 6.462 1.00 76.25 274 TYR A N 1
ATOM 2200 C CA . TYR A 1 274 ? -19.507 9.100 6.960 1.00 76.25 274 TYR A CA 1
ATOM 2201 C C . TYR A 1 274 ? -19.671 10.329 6.065 1.00 76.25 274 TYR A C 1
ATOM 2203 O O . TYR A 1 274 ? -19.960 11.421 6.553 1.00 76.25 274 TYR A O 1
ATOM 2211 N N . LYS A 1 275 ? -19.529 10.154 4.746 1.00 74.06 275 LYS A N 1
ATOM 2212 C CA . LYS A 1 275 ? -19.730 11.230 3.768 1.00 74.06 275 LYS A CA 1
ATOM 2213 C C . LYS A 1 275 ? -21.164 11.744 3.785 1.00 74.06 275 LYS A C 1
ATOM 2215 O O . LYS A 1 275 ? -21.357 12.955 3.727 1.00 74.06 275 LYS A O 1
ATOM 2220 N N . PHE A 1 276 ? -22.146 10.853 3.895 1.00 77.81 276 PHE A N 1
ATOM 2221 C CA . PHE A 1 276 ? -23.550 11.228 4.018 1.00 77.81 276 PHE A CA 1
ATOM 2222 C C . PHE A 1 276 ? -23.819 12.023 5.294 1.00 77.81 276 PHE A C 1
ATOM 2224 O O . PHE A 1 276 ? -24.327 13.137 5.195 1.00 77.81 276 PHE A O 1
ATOM 2231 N N . LEU A 1 277 ? -23.419 11.505 6.461 1.00 77.31 277 LEU A N 1
ATOM 2232 C CA . LEU A 1 277 ? -23.595 12.178 7.747 1.00 77.31 277 LEU A CA 1
ATOM 2233 C C . LEU A 1 277 ? -22.912 13.540 7.733 1.00 77.31 277 LEU A C 1
ATOM 2235 O O . LEU A 1 277 ? -23.560 14.514 8.079 1.00 77.31 277 LEU A O 1
ATOM 2239 N N . LYS A 1 278 ? -21.677 13.656 7.226 1.00 73.12 278 LYS A N 1
ATOM 2240 C CA . LYS A 1 278 ? -21.074 14.977 7.004 1.00 73.12 278 LYS A CA 1
ATOM 2241 C C . LYS A 1 278 ? -21.923 15.826 6.067 1.00 73.12 278 LYS A C 1
ATOM 2243 O O . LYS A 1 278 ? -22.244 16.946 6.392 1.00 73.12 278 LYS A O 1
ATOM 2248 N N . SER A 1 279 ? -22.350 15.338 4.910 1.00 68.62 279 SER A N 1
ATOM 2249 C CA . SER A 1 279 ? -23.127 16.181 3.987 1.00 68.62 279 SER A CA 1
ATOM 2250 C C . SER A 1 279 ? -24.479 16.656 4.543 1.00 68.62 279 SER A C 1
ATOM 2252 O O . SER A 1 279 ? -24.962 17.702 4.117 1.00 68.62 279 SER A O 1
ATOM 2254 N N . LYS A 1 280 ? -25.093 15.894 5.459 1.00 75.69 280 LYS A N 1
ATOM 2255 C CA . LYS A 1 280 ? -26.462 16.120 5.950 1.00 75.69 280 LYS A CA 1
ATOM 2256 C C . LYS A 1 280 ? -26.543 16.678 7.369 1.00 75.69 280 LYS A C 1
ATOM 2258 O O . LYS A 1 280 ? -27.519 17.347 7.676 1.00 75.69 280 LYS A O 1
ATOM 2263 N N . LEU A 1 281 ? -25.546 16.426 8.212 1.00 75.69 281 LEU A N 1
ATOM 2264 C CA . LEU A 1 281 ? -25.482 16.867 9.612 1.00 75.69 281 LEU A CA 1
ATOM 2265 C C . LEU A 1 281 ? -24.462 17.995 9.810 1.00 75.69 281 LEU A C 1
ATOM 2267 O O . LEU A 1 281 ? -23.849 18.102 10.867 1.00 75.69 281 LEU A O 1
ATOM 2271 N N . ASN A 1 282 ? -24.276 18.813 8.778 1.00 71.31 282 ASN A N 1
ATOM 2272 C CA . ASN A 1 282 ? -23.457 20.013 8.826 1.00 71.31 282 ASN A CA 1
ATOM 2273 C C . ASN A 1 282 ? -24.349 21.237 9.028 1.00 71.31 282 ASN A C 1
ATOM 2275 O O . ASN A 1 282 ? -25.369 21.384 8.350 1.00 71.31 282 ASN A O 1
ATOM 2279 N N . PHE A 1 283 ? -23.909 22.173 9.859 1.00 78.00 283 PHE A N 1
ATOM 2280 C CA . PHE A 1 283 ? -24.569 23.464 10.023 1.00 78.00 283 PHE A CA 1
ATOM 2281 C C . PHE A 1 283 ? -23.794 24.540 9.253 1.00 78.00 283 PHE A C 1
ATOM 2283 O O . PHE A 1 283 ? -22.568 24.584 9.333 1.00 78.00 283 PHE A O 1
ATOM 2290 N N . PRO A 1 284 ? -24.443 25.422 8.473 1.00 79.06 284 PRO A N 1
ATOM 2291 C CA . PRO A 1 284 ? -23.748 26.535 7.829 1.00 79.06 284 PRO A CA 1
ATOM 2292 C C . PRO A 1 284 ? -23.012 27.375 8.879 1.00 79.06 284 PRO A C 1
ATOM 2294 O O . PRO A 1 284 ? -23.628 27.770 9.864 1.00 79.06 284 PRO A O 1
ATOM 2297 N N . ASN A 1 285 ? -21.723 27.669 8.680 1.00 84.06 285 ASN A N 1
ATOM 2298 C CA . ASN A 1 285 ? -20.976 28.523 9.603 1.00 84.06 285 ASN A CA 1
ATOM 2299 C C . ASN A 1 285 ? -21.296 30.003 9.318 1.00 84.06 285 ASN A C 1
ATOM 2301 O O . ASN A 1 285 ? -20.799 30.532 8.317 1.00 84.06 285 ASN A O 1
ATOM 2305 N N . PRO A 1 286 ? -22.055 30.718 10.173 1.00 86.12 286 PRO A N 1
ATOM 2306 C CA . PRO A 1 286 ? -22.466 32.093 9.885 1.00 86.12 286 PRO A CA 1
ATOM 2307 C C . PRO A 1 286 ? -21.275 33.044 9.704 1.00 86.12 286 PRO A C 1
ATOM 2309 O O . PRO A 1 286 ? -21.330 33.948 8.871 1.00 86.12 286 PRO A O 1
ATOM 2312 N N . GLN A 1 287 ? -20.172 32.791 10.417 1.00 85.38 287 GLN A N 1
ATOM 2313 C CA . GLN A 1 287 ? -18.952 33.594 10.357 1.00 85.38 287 GLN A CA 1
ATOM 2314 C C . GLN A 1 287 ? -18.274 33.515 8.983 1.00 85.38 287 GLN A C 1
ATOM 2316 O O . GLN A 1 287 ? -17.774 34.523 8.487 1.00 85.38 287 GLN A O 1
ATOM 2321 N N . PHE A 1 288 ? -18.285 32.343 8.337 1.00 90.88 288 PHE A N 1
ATOM 2322 C CA . PHE A 1 288 ? -17.746 32.186 6.982 1.00 90.88 288 PHE A CA 1
ATOM 2323 C C . PHE A 1 288 ? -18.488 33.089 5.994 1.00 90.88 288 PHE A C 1
ATOM 2325 O O . PHE A 1 288 ? -17.868 33.860 5.265 1.00 90.88 288 PHE A O 1
ATOM 2332 N N . TYR A 1 289 ? -19.821 33.032 6.015 1.00 86.31 289 TYR A N 1
ATOM 2333 C CA . TYR A 1 289 ? -20.673 33.809 5.113 1.00 86.31 289 TYR A CA 1
ATOM 2334 C C . TYR A 1 289 ? -20.669 35.311 5.437 1.00 86.31 289 TYR A C 1
ATOM 2336 O O . TYR A 1 289 ? -20.944 36.143 4.573 1.00 86.31 289 TYR A O 1
ATOM 2344 N N . GLU A 1 290 ? -20.368 35.698 6.676 1.00 88.19 290 GLU A N 1
ATOM 2345 C CA . GLU A 1 290 ? -20.144 37.098 7.043 1.00 88.19 290 GLU A CA 1
ATOM 2346 C C . GLU A 1 290 ? -18.814 37.629 6.490 1.00 88.19 290 GLU A C 1
ATOM 2348 O O . GLU A 1 290 ? -18.793 38.715 5.909 1.00 88.19 290 GLU A O 1
ATOM 2353 N N . LEU A 1 291 ? -17.727 36.855 6.602 1.00 87.69 291 LEU A N 1
ATOM 2354 C CA . LEU A 1 291 ? -16.423 37.206 6.028 1.00 87.69 291 LEU A CA 1
ATOM 2355 C C . LEU A 1 291 ? -16.477 37.273 4.498 1.00 87.69 291 LEU A C 1
ATOM 2357 O O . LEU A 1 291 ? -15.988 38.242 3.921 1.00 87.69 291 LEU A O 1
ATOM 2361 N N . GLU A 1 292 ? -17.135 36.303 3.858 1.00 86.50 292 GLU A N 1
ATOM 2362 C CA . GLU A 1 292 ? -17.328 36.260 2.404 1.00 86.50 292 GLU A CA 1
ATOM 2363 C C . GLU A 1 292 ? -18.107 37.486 1.902 1.00 86.50 292 GLU A C 1
ATOM 2365 O O . GLU A 1 292 ? -17.648 38.176 0.993 1.00 86.50 292 GLU A O 1
ATOM 2370 N N . ARG A 1 293 ? -19.233 37.836 2.548 1.00 90.62 293 ARG A N 1
ATOM 2371 C CA . ARG A 1 293 ? -20.020 39.035 2.192 1.00 90.62 293 ARG A CA 1
ATOM 2372 C C . ARG A 1 293 ? -19.243 40.338 2.352 1.00 90.62 293 ARG A C 1
ATOM 2374 O O . ARG A 1 293 ? -19.520 41.299 1.641 1.00 90.62 293 ARG A O 1
ATOM 2381 N N . ARG A 1 294 ? -18.298 40.385 3.290 1.00 90.44 294 ARG A N 1
ATOM 2382 C CA . ARG A 1 294 ? -17.452 41.556 3.549 1.00 90.44 294 ARG A CA 1
ATOM 2383 C C . ARG A 1 294 ? -16.163 41.575 2.718 1.00 90.44 294 ARG A C 1
ATOM 2385 O O . ARG A 1 294 ? -15.395 42.522 2.843 1.00 90.44 294 ARG A O 1
ATOM 2392 N N . GLY A 1 295 ? -15.916 40.559 1.886 1.00 79.94 295 GLY A N 1
ATOM 2393 C CA . GLY A 1 295 ? -14.699 40.453 1.076 1.00 79.94 295 GLY A CA 1
ATOM 2394 C C . GLY A 1 295 ? -13.427 40.154 1.881 1.00 79.94 295 GLY A C 1
ATOM 2395 O O . GLY A 1 295 ? -12.325 40.402 1.397 1.00 79.94 295 GLY A O 1
ATOM 2396 N N . TYR A 1 296 ? -13.556 39.639 3.107 1.00 83.88 296 TYR A N 1
ATOM 2397 C CA . TYR A 1 296 ? -12.420 39.243 3.941 1.00 83.88 296 TYR A CA 1
ATOM 2398 C C . TYR A 1 296 ? -11.975 37.803 3.653 1.00 83.88 296 TYR A C 1
ATOM 2400 O O . TYR A 1 296 ? -12.743 36.971 3.172 1.00 83.88 296 TYR A O 1
ATOM 2408 N N . SER A 1 297 ? -10.713 37.496 3.975 1.00 75.00 297 SER A N 1
ATOM 2409 C CA . SER A 1 297 ? -10.148 36.153 3.799 1.00 75.00 297 SER A CA 1
ATOM 2410 C C . SER A 1 297 ? -10.893 35.110 4.635 1.00 75.00 297 SER A C 1
ATOM 2412 O O . SER A 1 297 ? -11.050 35.267 5.845 1.00 75.00 297 SER A O 1
ATOM 2414 N N . THR A 1 298 ? -11.290 34.013 3.993 1.00 83.44 298 THR A N 1
ATOM 2415 C CA . THR A 1 298 ? -11.976 32.867 4.611 1.00 83.44 298 THR A CA 1
ATOM 2416 C C . THR A 1 298 ? -11.054 31.661 4.833 1.00 83.44 298 THR A C 1
ATOM 2418 O O . THR A 1 298 ? -11.517 30.589 5.215 1.00 83.44 298 THR A O 1
ATOM 2421 N N . TRP A 1 299 ? -9.738 31.819 4.632 1.00 62.69 299 TRP A N 1
ATOM 2422 C CA . TRP A 1 299 ? -8.751 30.726 4.584 1.00 62.69 299 TRP A CA 1
ATOM 2423 C C . TRP A 1 299 ? -8.765 29.780 5.798 1.00 62.69 299 TRP A C 1
ATOM 2425 O O . TRP A 1 299 ? -8.490 28.592 5.650 1.00 62.69 299 TRP A O 1
ATOM 2435 N N . ASN A 1 300 ? -9.091 30.286 6.991 1.00 80.50 300 ASN A N 1
ATOM 2436 C CA . ASN A 1 300 ? -9.123 29.496 8.226 1.00 80.50 300 ASN A CA 1
ATOM 2437 C C . ASN A 1 300 ? -10.510 29.453 8.889 1.00 80.50 300 ASN A C 1
ATOM 2439 O O . ASN A 1 300 ? -10.634 29.092 10.057 1.00 80.50 300 ASN A O 1
ATOM 2443 N N . THR A 1 301 ? -11.555 29.846 8.160 1.00 79.50 301 THR A N 1
ATOM 2444 C CA . THR A 1 301 ? -12.936 29.785 8.638 1.00 79.50 301 THR A CA 1
ATOM 2445 C C . THR A 1 301 ? -13.629 28.654 7.883 1.00 79.50 301 THR A C 1
ATOM 2447 O O . THR A 1 301 ? -13.770 28.739 6.666 1.00 79.50 301 THR A O 1
ATOM 2450 N N . PRO A 1 302 ? -14.028 27.554 8.539 1.00 76.06 302 PRO A N 1
ATOM 2451 C CA . PRO A 1 302 ? -14.693 26.458 7.845 1.00 76.06 302 PRO A CA 1
ATOM 2452 C C . PRO A 1 302 ? -16.083 26.903 7.384 1.00 76.06 302 PRO A C 1
ATOM 2454 O O . PRO A 1 302 ? -16.794 27.569 8.128 1.00 76.06 302 PRO A O 1
ATOM 2457 N N . ARG A 1 303 ? -16.487 26.533 6.165 1.00 75.94 303 ARG A N 1
ATOM 2458 C CA . ARG A 1 303 ? -17.801 26.902 5.601 1.00 75.94 303 ARG A CA 1
ATOM 2459 C C . ARG A 1 303 ? -18.986 26.260 6.335 1.00 75.94 303 ARG A C 1
ATOM 2461 O O . ARG A 1 303 ? -20.075 26.827 6.363 1.00 75.94 303 ARG A O 1
ATOM 2468 N N . PHE A 1 304 ? -18.760 25.096 6.932 1.00 74.50 304 PHE A N 1
ATOM 2469 C CA . PHE A 1 304 ? -19.747 24.314 7.667 1.00 74.50 304 PHE A CA 1
ATOM 2470 C C . PHE A 1 304 ? -19.162 23.875 9.019 1.00 74.50 304 PHE A C 1
ATOM 2472 O O . PHE A 1 304 ? -17.954 23.633 9.095 1.00 74.50 304 PHE A O 1
ATOM 2479 N N . LEU A 1 305 ? -20.012 23.814 10.046 1.00 65.94 305 LEU A N 1
ATOM 2480 C CA . LEU A 1 305 ? -19.762 23.305 11.397 1.00 65.94 305 LEU A CA 1
ATOM 2481 C C . LEU A 1 305 ? -20.283 21.873 11.523 1.00 65.94 305 LEU A C 1
ATOM 2483 O O . LEU A 1 305 ? -21.387 21.615 10.988 1.00 65.94 305 LEU A O 1
#

Foldseek 3Di:
DPPPPCDPVLLVLLCVFQDADQQWKWWWDADVVVGDIDIDIDADVVRGTHGDDSVNVNCQLQQVTWIWHQQQYQVQWGFKKKWKWFAPCQLVLLLLLCVLCVVLVFDWWWAAALVNGIIIIMAGAPDIDQNLLNVLLVLVSCVVSVNPDCVTTVAMVQRARHDPPDDRGDIDIQANGNVSVVVVHSAIDDSVRHGDPDRSVVSVVDDHDYPVSSVVVSPPDDDDDDDDDDDDDDDDDDDDDDVPDDDDPPPQDFDWDDDPDTDTDPSRDHPRVVVVCCVPVWAADVVLVVCVVVVHDCPPPDRTD

Secondary structure (DSSP, 8-state):
-------HHHHHHHHHHS---TT--EEEEEEETTEEEEEEE-B-TTSPBPP--HHHHHHHHTTS--EEE--S-TTSEEEEEEEEEESTTHHHHHHHHHHHHHHTT---EEEE-TTSSEEEEEEEEEEEEEHHHHHHHHHHHHHHTT---TTTEEEEES-SSS--SSSS---EE-S--HHHHHTT-S-EE-TTSPBPS-HHHHHHH-PPBPHHHHHHHHHSPPPPPP-----------------------TTPPPP-EESSSEE--GGGS-HHHHHHHHHHSPPB-HHHHHHHHTT---TTS-SB-